Protein AF-A0AAD8IC90-F1 (afdb_monomer)

Radius of gyration: 27.72 Å; Cα contacts (8 Å, |Δi|>4): 124; chains: 1; bounding box: 46×57×103 Å

Solvent-accessible surface area (backbone atoms only — not comparable to full-atom values): 11495 Å² total; per-residue (Å²): 133,84,81,76,75,79,81,77,70,51,74,57,58,54,49,44,54,51,47,54,52,48,45,40,44,54,74,73,62,46,67,73,63,75,73,69,81,85,68,75,100,68,94,72,94,69,84,82,66,56,62,56,55,52,50,53,48,53,52,53,49,52,52,53,50,52,52,50,34,54,51,48,32,66,56,78,87,56,95,88,58,58,68,67,58,54,48,51,35,20,51,54,26,42,47,42,41,44,29,76,74,73,66,49,50,67,72,48,75,46,77,41,75,87,34,77,52,68,30,70,36,56,63,51,43,51,52,50,52,50,48,41,64,74,45,43,94,48,30,62,60,45,56,65,71,36,63,72,54,18,64,76,66,76,45,79,52,61,78,72,95,72,91,81,68,88,79,71,88,75,93,75,89,78,81,91,76,79,88,83,85,88,131

Foldseek 3Di:
DDDPPPPPPDPLNVVLVVLLVVQVCVQVVPLLVVLPPDDDPDDDDDDPPPVVVSVVVSVVVLVVVLVVLVCLLPPDDDVPDDPVSSPVRNVSSVQSNCCSPPVFHDWDWDDAQNDIQIDRGSVLVVVLVVLCVVCPPCSSVCCQVPVVNCVVRVHHHDDPPPPPDPPDDDDDDDDPDDDDDDD

Mean predicted aligned error: 14.17 Å

Sequence (183 aa):
MQNYAKFNKDDRSIRIAAGEGLALIFEIGNLVKFSVSATGPSDSSNPDGKNSREFTHVQGLRAKILNQVRSLSVEAGGKGSAKKDLNSQRNTFRDVLEFLEDGFSPETSMKIGGESLSTTSWSELIQLNFLKHFLGGGFVKQMQDKEVLHDIFGFTPKRNLLSGTQKLSGTEKIVYDCDMGSS

Structure (mmCIF, N/CA/C/O backbone):
data_AF-A0AAD8IC90-F1
#
_entry.id   AF-A0AAD8IC90-F1
#
loop_
_atom_site.group_PDB
_atom_site.id
_atom_site.type_symbol
_atom_site.label_atom_id
_atom_site.label_alt_id
_atom_site.label_comp_id
_atom_site.label_asym_id
_atom_site.label_entity_id
_atom_site.label_seq_id
_atom_site.pdbx_PDB_ins_code
_atom_site.Cartn_x
_atom_site.Cartn_y
_atom_site.Cartn_z
_atom_site.occupancy
_atom_site.B_iso_or_equiv
_atom_site.auth_seq_id
_atom_site.auth_comp_id
_atom_site.auth_asym_id
_atom_site.auth_atom_id
_atom_site.pdbx_PDB_model_num
ATOM 1 N N . MET A 1 1 ? -30.800 16.102 -10.200 1.00 38.59 1 MET A N 1
ATOM 2 C CA . MET A 1 1 ? -29.593 15.978 -11.045 1.00 38.59 1 MET A CA 1
ATOM 3 C C . MET A 1 1 ? -28.434 15.626 -10.130 1.00 38.59 1 MET A C 1
ATOM 5 O O . MET A 1 1 ? -28.155 16.388 -9.214 1.00 38.59 1 MET A O 1
ATOM 9 N N . GLN A 1 2 ? -27.871 14.424 -10.274 1.00 39.16 2 GLN A N 1
ATOM 10 C CA . GLN A 1 2 ? -26.767 13.949 -9.438 1.00 39.16 2 GLN A CA 1
ATOM 11 C C . GLN A 1 2 ? -25.508 14.772 -9.729 1.00 39.16 2 GLN A C 1
ATOM 13 O O . GLN A 1 2 ? -25.073 14.868 -10.875 1.00 39.16 2 GLN A O 1
ATOM 18 N N . ASN A 1 3 ? -24.929 15.353 -8.677 1.00 40.88 3 ASN A N 1
ATOM 19 C CA . ASN A 1 3 ? -23.559 15.844 -8.689 1.00 40.88 3 ASN A CA 1
ATOM 20 C C . ASN A 1 3 ? -22.640 14.631 -8.860 1.00 40.88 3 ASN A C 1
ATOM 22 O O . ASN A 1 3 ? -22.335 13.938 -7.890 1.00 40.88 3 ASN A O 1
ATOM 26 N N . TYR A 1 4 ? -22.217 14.354 -10.091 1.00 42.62 4 TYR A N 1
ATOM 27 C CA . TYR A 1 4 ? -21.087 13.468 -10.325 1.00 42.62 4 TYR A CA 1
ATOM 28 C C . TYR A 1 4 ? -19.858 14.157 -9.738 1.00 42.62 4 TYR A C 1
ATOM 30 O O . TYR A 1 4 ? -19.331 15.116 -10.302 1.00 42.62 4 TYR A O 1
ATOM 38 N N . ALA A 1 5 ? -19.457 13.704 -8.550 1.00 45.97 5 ALA A N 1
ATOM 39 C CA . ALA A 1 5 ? -18.216 14.098 -7.917 1.00 45.97 5 ALA A CA 1
ATOM 40 C C . ALA A 1 5 ? -17.090 13.898 -8.934 1.00 45.97 5 ALA A C 1
ATOM 42 O O . ALA A 1 5 ? -16.801 12.779 -9.356 1.00 45.97 5 ALA A O 1
ATOM 43 N N . LYS A 1 6 ? -16.499 15.011 -9.367 1.00 44.50 6 LYS A N 1
ATOM 44 C CA . LYS A 1 6 ? -15.320 15.052 -10.222 1.00 44.50 6 LYS A CA 1
ATOM 45 C C . LYS A 1 6 ? -14.239 14.204 -9.553 1.00 44.50 6 LYS A C 1
ATOM 47 O O . LYS A 1 6 ? -13.610 14.648 -8.596 1.00 44.50 6 LYS A O 1
ATOM 52 N N . PHE A 1 7 ? -14.048 12.980 -10.035 1.00 47.09 7 PHE A N 1
ATOM 53 C CA . PHE A 1 7 ? -12.958 12.099 -9.635 1.00 47.09 7 PHE A CA 1
ATOM 54 C C . PHE A 1 7 ? -11.667 12.653 -10.235 1.00 47.09 7 PHE A C 1
ATOM 56 O O . PHE A 1 7 ? -11.121 12.133 -11.199 1.00 47.09 7 PHE A O 1
ATOM 63 N N . ASN A 1 8 ? -11.209 13.784 -9.706 1.00 50.22 8 ASN A N 1
ATOM 64 C CA . ASN A 1 8 ? -9.895 14.318 -10.011 1.00 50.22 8 ASN A CA 1
ATOM 65 C C . ASN A 1 8 ? -8.889 13.559 -9.140 1.00 50.22 8 ASN A C 1
ATOM 67 O O . ASN A 1 8 ? -8.360 14.113 -8.178 1.00 50.22 8 ASN A O 1
ATOM 71 N N . LYS A 1 9 ? -8.721 12.252 -9.385 1.00 56.50 9 LYS A N 1
ATOM 72 C CA . LYS A 1 9 ? -7.616 11.518 -8.770 1.00 56.50 9 LYS A CA 1
ATOM 73 C C . LYS A 1 9 ? -6.346 11.993 -9.458 1.00 56.50 9 LYS A C 1
ATOM 75 O O . LYS A 1 9 ? -6.167 11.750 -10.644 1.00 56.50 9 LYS A O 1
ATOM 80 N N . ASP A 1 10 ? -5.515 12.691 -8.695 1.00 69.50 10 ASP A N 1
ATOM 81 C CA . ASP A 1 10 ? -4.160 13.059 -9.087 1.00 69.50 10 ASP A CA 1
ATOM 82 C C . ASP A 1 10 ? -3.407 11.831 -9.630 1.00 69.50 10 ASP A C 1
ATOM 84 O O . ASP A 1 10 ? -3.580 10.718 -9.111 1.00 69.50 10 ASP A O 1
ATOM 88 N N . ASP A 1 11 ? -2.561 12.025 -10.647 1.00 81.19 11 ASP A N 1
ATOM 89 C CA . ASP A 1 11 ? -1.787 10.950 -11.284 1.00 81.19 11 ASP A CA 1
ATOM 90 C C . ASP A 1 11 ? -1.023 10.108 -10.249 1.00 81.19 11 ASP A C 1
ATOM 92 O O . ASP A 1 11 ? -0.849 8.899 -10.426 1.00 81.19 11 ASP A O 1
ATOM 96 N N . ARG A 1 12 ? -0.603 10.707 -9.126 1.00 87.94 12 ARG A N 1
ATOM 97 C CA . ARG A 1 12 ? 0.119 10.000 -8.062 1.00 87.94 12 ARG A CA 1
ATOM 98 C C . ARG A 1 12 ? -0.772 9.064 -7.265 1.00 87.94 12 ARG A C 1
ATOM 100 O O . ARG A 1 12 ? -0.325 7.981 -6.910 1.00 87.94 12 ARG A O 1
ATOM 107 N N . SER A 1 13 ? -2.034 9.422 -7.029 1.00 88.88 13 SER A N 1
ATOM 108 C CA . SER A 1 13 ? -2.986 8.535 -6.343 1.00 88.88 13 SER A CA 1
ATOM 109 C C . SER A 1 13 ? -3.243 7.263 -7.151 1.00 88.88 13 SER A C 1
ATOM 111 O O . SER A 1 13 ? -3.359 6.178 -6.585 1.00 88.88 13 SER A O 1
ATOM 113 N N . ILE A 1 14 ? -3.301 7.386 -8.482 1.00 90.94 14 ILE A N 1
ATOM 114 C CA . ILE A 1 14 ? -3.431 6.237 -9.387 1.00 90.94 14 ILE A CA 1
ATOM 115 C C . ILE A 1 14 ? -2.166 5.375 -9.325 1.00 90.94 14 ILE A C 1
ATOM 117 O O . ILE A 1 14 ? -2.267 4.155 -9.215 1.00 90.94 14 ILE A O 1
ATOM 121 N N . ARG A 1 15 ? -0.978 5.996 -9.332 1.00 93.00 15 ARG A N 1
ATOM 122 C CA . ARG A 1 15 ? 0.301 5.277 -9.200 1.00 93.00 15 ARG A CA 1
ATOM 123 C C . ARG A 1 15 ? 0.425 4.545 -7.866 1.00 93.00 15 ARG A C 1
ATOM 125 O O . ARG A 1 15 ? 0.844 3.396 -7.867 1.00 93.00 15 ARG A O 1
ATOM 132 N N . ILE A 1 16 ? 0.046 5.177 -6.756 1.00 94.31 16 ILE A N 1
ATOM 133 C CA . ILE A 1 16 ? 0.046 4.562 -5.418 1.00 94.31 16 ILE A CA 1
ATOM 134 C C . ILE A 1 16 ? -0.850 3.324 -5.414 1.00 94.31 16 ILE A C 1
ATOM 136 O O . ILE A 1 16 ? -0.377 2.241 -5.086 1.00 94.31 16 ILE A O 1
ATOM 140 N N . ALA A 1 17 ? -2.097 3.454 -5.878 1.00 94.44 17 ALA A N 1
ATOM 141 C CA . ALA A 1 17 ? -3.022 2.325 -5.952 1.00 94.44 17 ALA A CA 1
ATOM 142 C C . ALA A 1 17 ? -2.500 1.198 -6.866 1.00 94.44 17 ALA A C 1
ATOM 144 O O . ALA A 1 17 ? -2.675 0.020 -6.566 1.00 94.44 17 ALA A O 1
ATOM 145 N N . ALA A 1 18 ? -1.830 1.544 -7.971 1.00 95.12 18 ALA A N 1
ATOM 146 C CA . ALA A 1 18 ? -1.187 0.562 -8.841 1.00 95.12 18 ALA A CA 1
ATOM 147 C C . ALA A 1 18 ? -0.012 -0.153 -8.147 1.00 95.12 18 ALA A C 1
ATOM 149 O O . ALA A 1 18 ? 0.147 -1.359 -8.320 1.00 95.12 18 ALA A O 1
ATOM 150 N N . GLY A 1 19 ? 0.784 0.564 -7.347 1.00 95.50 19 GLY A N 1
ATOM 151 C CA . GLY A 1 19 ? 1.866 -0.006 -6.542 1.00 95.50 19 GLY A CA 1
ATOM 152 C C . GLY A 1 19 ? 1.358 -0.962 -5.460 1.00 95.50 19 GLY A C 1
ATOM 153 O O . GLY A 1 19 ? 1.868 -2.071 -5.341 1.00 95.50 19 GLY A O 1
ATOM 154 N N . GLU A 1 20 ? 0.303 -0.582 -4.736 1.00 95.50 20 GLU A N 1
ATOM 155 C CA . GLU A 1 20 ? -0.363 -1.449 -3.752 1.00 95.50 20 GLU A CA 1
ATOM 156 C C . GLU A 1 20 ? -0.944 -2.709 -4.413 1.00 95.50 20 GLU A C 1
ATOM 158 O O . GLU A 1 20 ? -0.752 -3.823 -3.927 1.00 95.50 20 GLU A O 1
ATOM 163 N N . GLY A 1 21 ? -1.602 -2.557 -5.568 1.00 94.69 21 GLY A N 1
ATOM 164 C CA . GLY A 1 21 ? -2.120 -3.688 -6.339 1.00 94.69 21 GLY A CA 1
ATOM 165 C C . GLY A 1 21 ? -1.016 -4.632 -6.821 1.00 94.69 21 GLY A C 1
ATOM 166 O O . GLY A 1 21 ? -1.185 -5.851 -6.782 1.00 94.69 21 GLY A O 1
ATOM 167 N N . LEU A 1 22 ? 0.132 -4.085 -7.231 1.00 92.94 22 LEU A N 1
ATOM 168 C CA . LEU A 1 22 ? 1.306 -4.871 -7.595 1.00 92.94 22 LEU A CA 1
ATOM 169 C C . LEU A 1 22 ? 1.823 -5.676 -6.399 1.00 92.94 22 LEU A C 1
ATOM 171 O O . LEU A 1 22 ? 2.038 -6.878 -6.532 1.00 92.94 22 LEU A O 1
ATOM 175 N N . ALA A 1 23 ? 1.982 -5.044 -5.236 1.00 93.69 23 ALA A N 1
ATOM 176 C CA . ALA A 1 23 ? 2.433 -5.728 -4.032 1.00 93.69 23 ALA A CA 1
ATOM 177 C C . ALA A 1 23 ? 1.481 -6.865 -3.631 1.00 93.69 23 ALA A C 1
ATOM 179 O O . ALA A 1 23 ? 1.931 -7.983 -3.397 1.00 93.69 23 ALA A O 1
ATOM 180 N N . LEU A 1 24 ? 0.165 -6.637 -3.686 1.00 93.19 24 LEU A N 1
ATOM 181 C CA . LEU A 1 24 ? -0.834 -7.673 -3.414 1.00 93.19 24 LEU A CA 1
ATOM 182 C C . LEU A 1 24 ? -0.734 -8.860 -4.389 1.00 93.19 24 LEU A C 1
ATOM 184 O O . LEU A 1 24 ? -0.814 -10.018 -3.987 1.00 93.19 24 LEU A O 1
ATOM 188 N N . ILE A 1 25 ? -0.531 -8.587 -5.680 1.00 89.50 25 ILE A N 1
ATOM 189 C CA . ILE A 1 25 ? -0.332 -9.626 -6.700 1.00 89.50 25 ILE A CA 1
ATOM 190 C C . ILE A 1 25 ? 0.903 -10.487 -6.395 1.00 89.50 25 ILE A C 1
ATOM 192 O O . ILE A 1 25 ? 0.853 -11.713 -6.553 1.00 89.50 25 ILE A O 1
ATOM 196 N N . PHE A 1 26 ? 2.003 -9.851 -5.986 1.00 86.88 26 PHE A N 1
ATOM 197 C CA . PHE A 1 26 ? 3.235 -10.538 -5.603 1.00 86.88 26 PHE A CA 1
ATOM 198 C C . PHE A 1 26 ? 3.053 -11.348 -4.316 1.00 86.88 26 PHE A C 1
ATOM 200 O O . PHE A 1 26 ? 3.470 -12.503 -4.280 1.00 86.88 26 PHE A O 1
ATOM 207 N N . GLU A 1 27 ? 2.376 -10.791 -3.312 1.00 89.62 27 GLU A N 1
ATOM 208 C CA . GLU A 1 27 ? 2.088 -11.457 -2.037 1.00 89.62 27 GLU A CA 1
ATOM 209 C C . GLU A 1 27 ? 1.256 -12.732 -2.219 1.00 89.62 27 GLU A C 1
ATOM 211 O O . GLU A 1 27 ? 1.561 -13.764 -1.630 1.00 89.62 27 GLU A O 1
ATOM 216 N N . ILE A 1 28 ? 0.266 -12.716 -3.118 1.00 85.56 28 ILE A N 1
ATOM 217 C CA . ILE A 1 28 ? -0.559 -13.895 -3.443 1.00 85.56 28 ILE A CA 1
ATOM 218 C C . ILE A 1 28 ? 0.247 -14.964 -4.227 1.00 85.56 28 ILE A C 1
ATOM 220 O O . ILE A 1 28 ? -0.256 -16.046 -4.532 1.00 85.56 28 ILE A O 1
ATOM 224 N N . GLY A 1 29 ? 1.509 -14.692 -4.581 1.00 73.25 29 GLY A N 1
ATOM 225 C CA . GLY A 1 29 ? 2.362 -15.608 -5.345 1.00 73.25 29 GLY A CA 1
ATOM 226 C C . GLY A 1 29 ? 1.935 -15.743 -6.809 1.00 73.25 29 GLY A C 1
ATOM 227 O O . GLY A 1 29 ? 2.287 -16.706 -7.493 1.00 73.25 29 GLY A O 1
ATOM 228 N N . ASN A 1 30 ? 1.157 -14.786 -7.322 1.00 61.03 30 ASN A N 1
ATOM 229 C CA . ASN A 1 30 ? 0.463 -14.923 -8.600 1.00 61.03 30 ASN A CA 1
ATOM 230 C C . ASN A 1 30 ? 1.343 -14.583 -9.818 1.00 61.03 30 ASN A C 1
ATOM 232 O O . ASN A 1 30 ? 0.871 -14.647 -10.951 1.00 61.03 30 ASN A O 1
ATOM 236 N N . LEU A 1 31 ? 2.624 -14.246 -9.627 1.00 56.31 31 LEU A N 1
ATOM 237 C CA . LEU A 1 31 ? 3.491 -13.773 -10.713 1.00 56.31 31 LEU A CA 1
ATOM 238 C C . LEU A 1 31 ? 3.680 -14.799 -11.841 1.00 56.31 31 LEU A C 1
ATOM 240 O O . LEU A 1 31 ? 3.739 -14.432 -13.011 1.00 56.31 31 LEU A O 1
ATOM 244 N N . VAL A 1 32 ? 3.718 -16.090 -11.497 1.00 48.62 32 VAL A N 1
ATOM 245 C CA . VAL A 1 32 ? 3.871 -17.192 -12.462 1.00 48.62 32 VAL A CA 1
ATOM 246 C C . VAL A 1 32 ? 2.640 -17.312 -13.376 1.00 48.62 32 VAL A C 1
ATOM 248 O O . VAL A 1 32 ? 2.776 -17.595 -14.565 1.00 48.62 32 VAL A O 1
ATOM 251 N N . LYS A 1 33 ? 1.436 -17.011 -12.870 1.00 53.81 33 LYS A N 1
ATOM 252 C CA . LYS A 1 33 ? 0.170 -17.086 -13.625 1.00 53.81 33 LYS A CA 1
ATOM 253 C C . LYS A 1 33 ? -0.010 -15.960 -14.650 1.00 53.81 33 LYS A C 1
ATOM 255 O O . LYS A 1 33 ? -0.747 -16.161 -15.611 1.00 53.81 33 LYS A O 1
ATOM 260 N N . PHE A 1 34 ? 0.693 -14.829 -14.524 1.00 51.88 34 PHE A N 1
ATOM 261 C CA . PHE A 1 34 ? 0.676 -13.766 -15.547 1.00 51.88 34 PHE A CA 1
ATOM 262 C C . PHE A 1 34 ? 1.355 -14.174 -16.865 1.00 51.88 34 PHE A C 1
ATOM 264 O O . PHE A 1 34 ? 1.200 -13.482 -17.867 1.00 51.88 34 PHE A O 1
ATOM 271 N N . SER A 1 35 ? 2.078 -15.299 -16.894 1.00 51.09 35 SER A N 1
ATOM 272 C CA . SER A 1 35 ? 2.706 -15.821 -18.115 1.00 51.09 35 SER A CA 1
ATOM 273 C C . SER A 1 35 ? 1.789 -16.704 -18.975 1.00 51.09 35 SER A C 1
ATOM 275 O O . SER A 1 35 ? 2.088 -16.924 -20.145 1.00 51.09 35 SER A O 1
ATOM 277 N N . VAL A 1 36 ? 0.656 -17.182 -18.439 1.00 46.91 36 VAL A N 1
ATOM 278 C CA . VAL A 1 36 ? -0.131 -18.270 -19.060 1.00 46.91 36 VAL A CA 1
ATOM 279 C C . VAL A 1 36 ? -1.297 -17.790 -19.941 1.00 46.91 36 VAL A C 1
ATOM 281 O O . VAL A 1 36 ? -1.979 -18.601 -20.557 1.00 46.91 36 VAL A O 1
ATOM 284 N N . SER A 1 37 ? -1.525 -16.487 -20.114 1.00 47.56 37 SER A N 1
ATOM 285 C CA . SER A 1 37 ? -2.650 -16.004 -20.935 1.00 47.56 37 SER A CA 1
ATOM 286 C C . SER A 1 37 ? -2.217 -15.218 -22.174 1.00 47.56 37 SER A C 1
ATOM 288 O O . SER A 1 37 ? -2.471 -14.021 -22.277 1.00 47.56 37 SER A O 1
ATOM 290 N N . ALA A 1 38 ? -1.592 -15.899 -23.138 1.00 51.00 38 ALA A N 1
ATOM 291 C CA . ALA A 1 38 ? -1.565 -15.462 -24.541 1.00 51.00 38 ALA A CA 1
ATOM 292 C C . ALA A 1 38 ? -1.351 -16.630 -25.521 1.00 51.00 38 ALA A C 1
ATOM 294 O O . ALA A 1 38 ? -0.715 -16.475 -26.562 1.00 51.00 38 ALA A O 1
ATOM 295 N N . THR A 1 39 ? -1.856 -17.825 -25.217 1.00 47.50 39 THR A N 1
ATOM 296 C CA . THR A 1 39 ? -1.954 -18.874 -26.235 1.00 47.50 39 THR A CA 1
ATOM 297 C C . THR A 1 39 ? -3.371 -19.407 -26.213 1.00 47.50 39 THR A C 1
ATOM 299 O O . THR A 1 39 ? -3.798 -20.015 -25.235 1.00 47.50 39 THR A O 1
ATOM 302 N N . GLY A 1 40 ? -4.119 -19.125 -27.283 1.00 53.09 40 GLY A N 1
ATOM 303 C CA . GLY A 1 40 ? -5.348 -19.853 -27.574 1.00 53.09 40 GLY A CA 1
ATOM 304 C C . GLY A 1 40 ? -5.071 -21.360 -27.675 1.00 53.09 40 GLY A C 1
ATOM 305 O O . GLY A 1 40 ? -3.909 -21.778 -27.638 1.00 53.09 40 GLY A O 1
ATOM 306 N N . PRO A 1 41 ? -6.116 -22.191 -27.799 1.00 48.59 41 PRO A N 1
ATOM 307 C CA . PRO A 1 41 ? -5.955 -23.631 -27.905 1.00 48.59 41 PRO A CA 1
ATOM 308 C C . PRO A 1 41 ? -5.321 -23.952 -29.262 1.00 48.59 41 PRO A C 1
ATOM 310 O O . PRO A 1 41 ? -6.008 -24.132 -30.261 1.00 48.59 41 PRO A O 1
ATOM 313 N N . SER A 1 42 ? -3.993 -23.954 -29.317 1.00 50.66 42 SER A N 1
ATOM 314 C CA . SER A 1 42 ? -3.235 -24.466 -30.448 1.00 50.66 42 SER A CA 1
ATOM 315 C C . SER A 1 42 ? -2.557 -25.755 -30.013 1.00 50.66 42 SER A C 1
ATOM 317 O O . SER A 1 42 ? -1.554 -25.730 -29.292 1.00 50.66 42 SER A O 1
ATOM 319 N N . ASP A 1 43 ? -3.138 -26.863 -30.464 1.00 55.66 43 ASP A N 1
ATOM 320 C CA . ASP A 1 43 ? -2.484 -28.157 -30.587 1.00 55.66 43 ASP A CA 1
ATOM 321 C C . ASP A 1 43 ? -1.147 -27.986 -31.314 1.00 55.66 43 ASP A C 1
ATOM 323 O O . ASP A 1 43 ? -1.113 -27.722 -32.512 1.00 55.66 43 ASP A O 1
ATOM 327 N N . SER A 1 44 ? -0.037 -28.139 -30.596 1.00 52.00 44 SER A N 1
ATOM 328 C CA . SER A 1 44 ? 1.198 -28.677 -31.169 1.00 52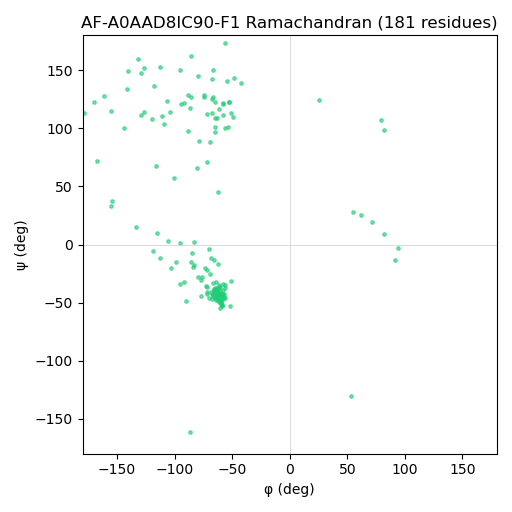.00 44 SER A CA 1
ATOM 329 C C . SER A 1 44 ? 2.210 -28.969 -30.065 1.00 52.00 44 SER A C 1
ATOM 331 O O . SER A 1 44 ? 2.599 -28.098 -29.287 1.00 52.00 44 SER A O 1
ATOM 333 N N . SER A 1 45 ? 2.620 -30.229 -30.042 1.00 60.09 45 SER A N 1
ATOM 334 C CA . SER A 1 45 ? 3.668 -30.869 -29.257 1.00 60.09 45 SER A CA 1
ATOM 335 C C . SER A 1 45 ? 5.035 -30.176 -29.348 1.00 60.09 45 SER A C 1
ATOM 337 O O . SER A 1 45 ? 5.583 -30.075 -30.444 1.00 60.09 45 SER A O 1
ATOM 339 N N . ASN A 1 46 ? 5.595 -29.763 -28.200 1.00 53.31 46 ASN A N 1
ATOM 340 C CA . ASN A 1 46 ? 7.036 -29.778 -27.865 1.00 53.31 46 ASN A CA 1
ATOM 341 C C . ASN A 1 46 ? 7.254 -29.246 -26.423 1.00 53.31 46 ASN A C 1
ATOM 343 O O . ASN A 1 46 ? 7.017 -28.058 -26.191 1.00 53.31 46 ASN A O 1
ATOM 347 N N . PRO A 1 47 ? 7.700 -30.068 -25.448 1.00 52.28 47 PRO A N 1
ATOM 348 C CA . PRO A 1 47 ? 7.734 -29.667 -24.035 1.00 52.28 47 PRO A CA 1
ATOM 349 C C . PRO A 1 47 ? 8.986 -28.872 -23.606 1.00 52.28 47 PRO A C 1
ATOM 351 O O . PRO A 1 47 ? 8.917 -28.141 -22.620 1.00 52.28 47 PRO A O 1
ATOM 354 N N . ASP A 1 48 ? 10.099 -28.923 -24.349 1.00 52.47 48 ASP A N 1
ATOM 355 C CA . ASP A 1 48 ? 11.401 -28.488 -23.797 1.00 52.47 48 ASP A CA 1
ATOM 356 C C . ASP A 1 48 ? 11.846 -27.059 -24.172 1.00 52.47 48 ASP A C 1
ATOM 358 O O . ASP A 1 48 ? 12.720 -26.483 -23.527 1.00 52.47 48 ASP A O 1
ATOM 362 N N . GLY A 1 49 ? 11.232 -26.429 -25.182 1.00 54.56 49 GLY A N 1
ATOM 363 C CA . GLY A 1 49 ? 11.620 -25.085 -25.655 1.00 54.56 49 GLY A CA 1
ATOM 364 C C . GLY A 1 49 ? 10.707 -23.934 -25.212 1.00 54.56 49 GLY A C 1
ATOM 365 O O . GLY A 1 49 ? 11.115 -22.769 -25.239 1.00 54.56 49 GLY A O 1
ATOM 366 N N . LYS A 1 50 ? 9.465 -24.240 -24.816 1.00 55.25 50 LYS A N 1
ATOM 367 C CA . LYS A 1 50 ? 8.428 -23.242 -24.503 1.00 55.25 50 LYS A CA 1
ATOM 368 C C . LYS A 1 50 ? 8.655 -22.595 -23.129 1.00 55.25 50 LYS A C 1
ATOM 370 O O . LYS A 1 50 ? 8.693 -21.370 -23.026 1.00 55.25 50 LYS A O 1
ATOM 375 N N . ASN A 1 51 ? 8.986 -23.413 -22.129 1.00 58.72 51 ASN A N 1
ATOM 376 C CA . ASN A 1 51 ? 9.214 -22.985 -20.743 1.00 58.72 51 ASN A CA 1
ATOM 377 C C . ASN A 1 51 ? 10.418 -22.030 -20.591 1.00 58.72 51 ASN A C 1
ATOM 379 O O . ASN A 1 51 ? 10.400 -21.126 -19.759 1.00 58.72 51 ASN A O 1
ATOM 383 N N . SER A 1 52 ? 11.464 -22.182 -21.416 1.00 65.06 52 SER A N 1
ATOM 384 C CA . SER A 1 52 ? 12.675 -21.341 -21.361 1.00 65.06 52 SER A CA 1
ATOM 385 C C . SER A 1 52 ? 12.428 -19.909 -21.863 1.00 65.06 52 SER A C 1
ATOM 387 O O . SER A 1 52 ? 12.861 -18.929 -21.241 1.00 65.06 52 SER A O 1
ATOM 389 N N . ARG A 1 53 ? 11.684 -19.768 -22.970 1.00 69.81 53 ARG A N 1
ATOM 390 C CA . ARG A 1 53 ? 11.311 -18.454 -23.522 1.00 69.81 53 ARG A CA 1
ATOM 391 C C . ARG A 1 53 ? 10.329 -17.726 -22.611 1.00 69.81 53 ARG A C 1
ATOM 393 O O . ARG A 1 53 ? 10.493 -16.528 -22.390 1.00 69.81 53 ARG A O 1
ATOM 400 N N . GLU A 1 54 ? 9.360 -18.448 -22.054 1.00 68.12 54 GLU A N 1
ATOM 401 C CA . GLU A 1 54 ? 8.403 -17.910 -21.082 1.00 68.12 54 GLU A CA 1
ATOM 402 C C . GLU A 1 54 ? 9.108 -17.430 -19.809 1.00 68.12 54 GLU A C 1
ATOM 404 O O . GLU A 1 54 ? 8.892 -16.298 -19.378 1.00 68.12 54 GLU A O 1
ATOM 409 N N . PHE A 1 55 ? 10.042 -18.217 -19.270 1.00 70.94 55 PHE A N 1
ATOM 410 C CA . PHE A 1 55 ? 10.850 -17.813 -18.120 1.00 70.94 55 PHE A CA 1
ATOM 411 C C . PHE A 1 55 ? 11.662 -16.539 -18.400 1.00 70.94 55 PHE A C 1
ATOM 413 O O . PHE A 1 55 ? 11.649 -15.605 -17.600 1.00 70.94 55 PHE A O 1
ATOM 420 N N . THR A 1 56 ? 12.312 -16.446 -19.563 1.00 77.69 56 THR A N 1
ATOM 421 C CA . THR A 1 56 ? 13.100 -15.256 -19.939 1.00 77.69 56 THR A CA 1
ATOM 422 C C . THR A 1 56 ? 12.210 -14.021 -20.094 1.00 77.69 56 THR A C 1
ATOM 424 O O . THR A 1 56 ? 12.582 -12.921 -19.681 1.00 77.69 56 THR A O 1
ATOM 427 N N . HIS A 1 57 ? 11.004 -14.198 -20.639 1.00 82.12 57 HIS A N 1
ATOM 428 C CA . HIS A 1 57 ? 10.022 -13.128 -20.759 1.00 82.12 57 HIS A CA 1
ATOM 429 C C . HIS A 1 57 ? 9.565 -12.609 -19.388 1.00 82.12 57 HIS A C 1
ATOM 431 O O . HIS A 1 57 ? 9.592 -11.400 -19.152 1.00 82.12 57 HIS A O 1
ATOM 437 N N . VAL A 1 58 ? 9.217 -13.508 -18.462 1.00 78.44 58 VAL A N 1
ATOM 438 C CA . VAL A 1 58 ? 8.796 -13.155 -17.096 1.00 78.44 58 VAL A CA 1
ATOM 439 C C . VAL A 1 58 ? 9.908 -12.428 -16.341 1.00 78.44 58 VAL A C 1
ATOM 441 O O . VAL A 1 58 ? 9.646 -11.410 -15.702 1.00 78.44 5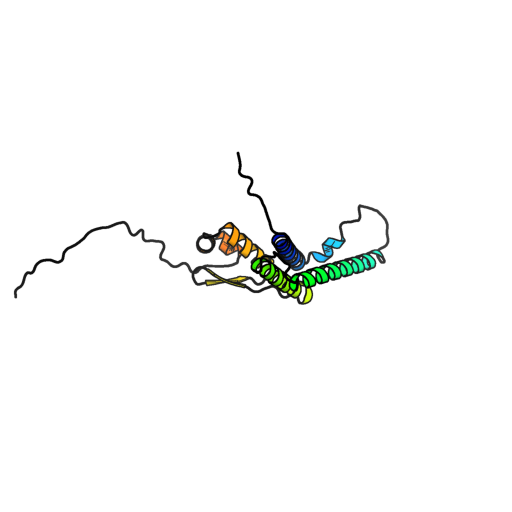8 VAL A O 1
ATOM 444 N N . GLN A 1 59 ? 11.158 -12.881 -16.461 1.00 81.69 59 GLN A N 1
ATOM 445 C CA . GLN A 1 59 ? 12.291 -12.192 -15.838 1.00 81.69 59 GLN A CA 1
ATOM 446 C C . GLN A 1 59 ? 12.515 -10.796 -16.434 1.00 81.69 59 GLN A C 1
ATOM 448 O O . GLN A 1 59 ? 12.753 -9.834 -15.702 1.00 81.69 59 GLN A O 1
ATOM 453 N N . GLY A 1 60 ? 12.359 -10.649 -17.754 1.00 86.12 60 GLY A N 1
ATOM 454 C CA . GLY A 1 60 ? 12.412 -9.349 -18.423 1.00 86.12 60 GLY A CA 1
ATOM 455 C C . GLY A 1 60 ? 11.307 -8.393 -17.960 1.00 86.12 60 GLY A C 1
ATOM 456 O O . GLY A 1 60 ? 11.565 -7.206 -17.747 1.00 86.12 60 GLY A O 1
ATOM 457 N N . LEU A 1 61 ? 10.084 -8.894 -17.761 1.00 86.44 61 LEU A N 1
ATOM 458 C CA . LEU A 1 61 ? 8.977 -8.116 -17.196 1.00 86.44 61 LEU A CA 1
ATOM 459 C C . LEU A 1 61 ? 9.253 -7.713 -15.745 1.00 86.44 61 LEU A C 1
ATOM 461 O O . LEU A 1 61 ? 9.097 -6.539 -15.408 1.00 86.44 61 LEU A O 1
ATOM 465 N N . ARG A 1 62 ? 9.728 -8.644 -14.908 1.00 85.19 62 ARG A N 1
ATOM 466 C CA . ARG A 1 62 ? 10.094 -8.365 -13.512 1.00 85.19 62 ARG A CA 1
ATOM 467 C C . ARG A 1 62 ? 11.139 -7.253 -13.422 1.00 85.19 62 ARG A C 1
ATOM 469 O O . ARG A 1 62 ? 10.962 -6.317 -12.647 1.00 85.19 62 ARG A O 1
ATOM 476 N N . ALA A 1 63 ? 12.178 -7.300 -14.255 1.00 88.56 63 ALA A N 1
ATOM 477 C CA . ALA A 1 63 ? 13.210 -6.264 -14.293 1.00 88.56 63 ALA A CA 1
ATOM 478 C C . ALA A 1 63 ? 12.645 -4.883 -14.674 1.00 88.56 63 ALA A C 1
ATOM 480 O O . ALA A 1 63 ? 13.000 -3.872 -14.067 1.00 88.56 63 ALA A O 1
ATOM 481 N N . LYS A 1 64 ? 11.729 -4.824 -15.653 1.00 91.25 64 LYS A N 1
ATOM 482 C CA . LYS A 1 64 ? 11.058 -3.570 -16.039 1.00 91.25 64 LYS A CA 1
ATOM 483 C C . LYS A 1 64 ? 10.221 -2.998 -14.897 1.00 91.25 64 LYS A C 1
ATOM 485 O O . LYS A 1 64 ? 10.312 -1.801 -14.635 1.00 91.25 64 LYS A O 1
ATOM 490 N N . ILE A 1 65 ? 9.454 -3.846 -14.214 1.00 91.69 65 ILE A N 1
ATOM 491 C CA . ILE A 1 65 ? 8.634 -3.458 -13.062 1.00 91.69 65 ILE A CA 1
ATOM 492 C C . ILE A 1 65 ? 9.517 -2.889 -11.946 1.00 91.69 65 ILE A C 1
ATOM 494 O O . ILE A 1 65 ? 9.271 -1.774 -11.492 1.00 91.69 65 ILE A O 1
ATOM 498 N N . LEU A 1 66 ? 10.584 -3.596 -11.562 1.00 92.56 66 LEU A N 1
ATOM 499 C CA . LEU A 1 66 ? 11.516 -3.139 -10.525 1.00 92.56 66 LEU A CA 1
ATOM 500 C C . LEU A 1 66 ? 12.141 -1.783 -10.867 1.00 92.56 66 LEU A C 1
ATOM 502 O O . LEU A 1 66 ? 12.206 -0.896 -10.019 1.00 92.56 66 LEU A O 1
ATOM 506 N N . ASN A 1 67 ? 12.544 -1.579 -12.122 1.00 94.38 67 ASN A N 1
ATOM 507 C CA . ASN A 1 67 ? 13.093 -0.297 -12.559 1.00 94.38 67 ASN A CA 1
ATOM 508 C C . ASN A 1 67 ? 12.069 0.845 -12.457 1.00 94.38 67 ASN A C 1
ATOM 510 O O . ASN A 1 67 ? 12.429 1.951 -12.052 1.00 94.38 67 ASN A O 1
ATOM 514 N N . GLN A 1 68 ? 10.798 0.591 -12.788 1.00 95.25 68 GLN A N 1
ATOM 515 C CA . GLN A 1 68 ? 9.736 1.589 -12.632 1.00 95.25 68 GLN A CA 1
ATOM 516 C C . GLN A 1 68 ? 9.459 1.907 -11.161 1.00 95.25 68 GLN A C 1
ATOM 518 O O . GLN A 1 68 ? 9.413 3.081 -10.796 1.00 95.25 68 GLN A O 1
ATOM 523 N N . VAL A 1 69 ? 9.331 0.883 -10.313 1.00 95.94 69 VAL A N 1
ATOM 524 C CA . VAL A 1 69 ? 9.128 1.040 -8.865 1.00 95.94 69 VAL A CA 1
ATOM 525 C C . VAL A 1 69 ? 10.276 1.850 -8.253 1.00 95.94 69 VAL A C 1
ATOM 527 O O . VAL A 1 69 ? 10.031 2.844 -7.568 1.00 95.94 69 VAL A O 1
ATOM 530 N N . ARG A 1 70 ? 11.527 1.514 -8.592 1.00 96.75 70 ARG A N 1
ATOM 531 C CA . ARG A 1 70 ? 12.719 2.247 -8.143 1.00 96.75 70 ARG A CA 1
ATOM 532 C C . ARG A 1 70 ? 12.733 3.696 -8.622 1.00 96.75 70 ARG A C 1
ATOM 534 O O . ARG A 1 70 ? 13.053 4.591 -7.853 1.00 96.75 70 ARG A O 1
ATOM 541 N N . SER A 1 71 ? 12.360 3.958 -9.874 1.00 95.88 71 SER A N 1
ATOM 542 C CA . SER A 1 71 ? 12.267 5.332 -10.380 1.00 95.88 71 SER A CA 1
ATOM 543 C C . SER A 1 71 ? 11.231 6.164 -9.616 1.00 95.88 71 SER A C 1
ATOM 545 O O . SER A 1 71 ? 11.440 7.360 -9.419 1.00 95.88 71 SER A O 1
ATOM 547 N N . LEU A 1 72 ? 10.113 5.558 -9.206 1.00 95.25 72 LEU A N 1
ATOM 548 C CA . LEU A 1 72 ? 9.022 6.243 -8.508 1.00 95.25 72 LEU A CA 1
ATOM 549 C C . LEU A 1 72 ? 9.311 6.462 -7.017 1.00 95.25 72 LEU A C 1
ATOM 551 O O . LEU A 1 72 ? 8.828 7.451 -6.459 1.00 95.25 72 LEU A O 1
ATOM 555 N N . SER A 1 73 ? 10.125 5.605 -6.391 1.00 96.00 73 SER A N 1
ATOM 556 C CA . SER A 1 73 ? 10.543 5.757 -4.988 1.00 96.00 73 SER A CA 1
ATOM 557 C C . SER A 1 73 ? 11.489 6.945 -4.771 1.00 96.00 73 SER A C 1
ATOM 559 O O . SER A 1 73 ? 11.502 7.537 -3.692 1.00 96.00 73 SER A O 1
ATOM 561 N N . VAL A 1 74 ? 12.223 7.362 -5.811 1.00 95.31 74 VAL A N 1
ATOM 562 C CA . VAL A 1 74 ? 13.160 8.504 -5.769 1.00 95.31 74 VAL A CA 1
ATOM 563 C C . VAL A 1 74 ? 12.759 9.677 -6.675 1.00 95.31 74 VAL A C 1
ATOM 565 O O . VAL A 1 74 ? 13.536 10.617 -6.840 1.00 95.31 74 VAL A O 1
ATOM 568 N N . GLU A 1 75 ? 11.550 9.662 -7.251 1.00 92.06 75 GLU A N 1
ATOM 569 C CA . GLU A 1 75 ? 11.092 10.653 -8.241 1.00 92.06 75 GLU A CA 1
ATOM 570 C C . GLU A 1 75 ? 11.267 12.088 -7.728 1.00 92.06 75 GLU A C 1
ATOM 572 O O . GLU A 1 75 ? 10.729 12.432 -6.678 1.00 92.06 75 GLU A O 1
ATOM 577 N N . ALA A 1 76 ? 11.998 12.949 -8.442 1.00 88.12 76 ALA A N 1
ATOM 578 C CA . ALA A 1 76 ? 12.200 14.349 -8.060 1.00 88.12 76 ALA A CA 1
ATOM 579 C C . ALA A 1 76 ? 10.896 15.173 -8.123 1.00 88.12 76 ALA A C 1
ATOM 581 O O . ALA A 1 76 ? 10.009 14.912 -8.931 1.00 88.12 76 ALA A O 1
ATOM 582 N N . GLY A 1 77 ? 10.779 16.202 -7.278 1.00 82.25 77 GLY A N 1
ATOM 583 C CA . GLY A 1 77 ? 9.621 17.096 -7.311 1.00 82.25 77 GLY A CA 1
ATOM 584 C C . GLY A 1 77 ? 9.674 18.057 -8.498 1.00 82.25 77 GLY A C 1
ATOM 585 O O . GLY A 1 77 ? 10.658 18.771 -8.666 1.00 82.25 77 GLY A O 1
ATOM 586 N N . GLY A 1 78 ? 8.607 18.096 -9.301 1.00 76.50 78 GLY A N 1
ATOM 587 C CA . GLY A 1 78 ? 8.424 19.085 -10.367 1.00 76.50 78 GLY A CA 1
ATOM 588 C C . GLY A 1 78 ? 7.780 20.388 -9.875 1.00 76.50 78 GLY A C 1
ATOM 589 O O . GLY A 1 78 ? 7.139 20.424 -8.819 1.00 76.50 78 GLY A O 1
ATOM 590 N N . LYS A 1 79 ? 7.900 21.466 -10.665 1.00 58.78 79 LYS A N 1
ATOM 591 C CA . LYS A 1 79 ? 7.146 22.713 -10.438 1.00 58.78 79 LYS A CA 1
ATOM 592 C C . LYS A 1 79 ? 5.643 22.405 -10.450 1.00 58.78 79 LYS A C 1
ATOM 594 O O . LYS A 1 79 ? 5.132 21.911 -11.447 1.00 58.78 79 LYS A O 1
ATOM 599 N N . GLY A 1 80 ? 4.954 22.702 -9.348 1.00 64.75 80 GLY A N 1
ATOM 600 C CA . GLY A 1 80 ? 3.509 22.481 -9.201 1.00 64.75 80 GLY A CA 1
ATOM 601 C C . GLY A 1 80 ? 3.104 21.156 -8.544 1.00 64.75 80 GLY A C 1
ATOM 602 O O . GLY A 1 80 ? 1.920 20.959 -8.299 1.00 64.75 80 GLY A O 1
ATOM 603 N N . SER A 1 81 ? 4.045 20.268 -8.198 1.00 62.75 81 SER A N 1
ATOM 604 C CA . SER A 1 81 ? 3.709 19.048 -7.449 1.00 62.75 81 SER A CA 1
ATOM 605 C C . SER A 1 81 ? 3.419 19.380 -5.985 1.00 62.75 81 SER A C 1
ATOM 607 O O . SER A 1 81 ? 4.254 19.980 -5.302 1.00 62.75 81 SER A O 1
ATOM 609 N N . ALA A 1 82 ? 2.282 18.920 -5.463 1.00 76.75 82 ALA A N 1
ATOM 610 C CA . ALA A 1 82 ? 2.020 18.966 -4.031 1.00 76.75 82 ALA A CA 1
ATOM 611 C C . ALA A 1 82 ? 3.077 18.122 -3.297 1.00 76.75 82 ALA A C 1
ATOM 613 O O . ALA A 1 82 ? 3.193 16.911 -3.495 1.00 76.75 82 ALA A O 1
ATOM 614 N N . LYS A 1 83 ? 3.893 18.774 -2.459 1.00 80.38 83 LYS A N 1
ATOM 615 C CA . LYS A 1 83 ? 5.027 18.145 -1.754 1.00 80.38 83 LYS A CA 1
ATOM 616 C C . LYS A 1 83 ? 4.596 16.936 -0.914 1.00 80.38 83 LYS A C 1
ATOM 618 O O . LYS A 1 83 ? 5.340 15.964 -0.815 1.00 80.38 83 LYS A O 1
ATOM 623 N N . LYS A 1 84 ? 3.394 16.999 -0.332 1.00 83.69 84 LYS A N 1
ATOM 624 C CA . LYS A 1 84 ? 2.800 15.922 0.470 1.00 83.69 84 LYS A CA 1
ATOM 625 C C . LYS A 1 84 ? 2.521 14.674 -0.372 1.00 83.69 84 LYS A C 1
ATOM 627 O O . LYS A 1 84 ? 2.893 13.579 0.040 1.00 83.69 84 LYS A O 1
ATOM 632 N N . ASP A 1 85 ? 1.944 14.850 -1.554 1.00 84.88 85 ASP A N 1
ATOM 633 C CA . ASP A 1 85 ? 1.523 13.743 -2.418 1.00 84.88 85 ASP A CA 1
ATOM 634 C C . ASP A 1 85 ? 2.736 13.035 -3.028 1.00 84.88 85 ASP A C 1
ATOM 636 O O . ASP A 1 85 ? 2.789 11.808 -3.081 1.00 84.88 85 ASP A O 1
ATOM 640 N N . LEU A 1 86 ? 3.778 13.801 -3.373 1.00 89.62 86 LEU A N 1
ATOM 641 C CA . LEU A 1 86 ? 5.066 13.240 -3.778 1.00 89.62 86 LEU A CA 1
ATOM 642 C C . LEU A 1 86 ? 5.707 12.412 -2.656 1.00 89.62 86 LEU A C 1
ATOM 644 O O . LEU A 1 86 ? 6.234 11.334 -2.912 1.00 89.62 86 LEU A O 1
ATOM 648 N N . ASN A 1 87 ? 5.668 12.902 -1.415 1.00 92.00 87 ASN A N 1
ATOM 649 C CA . ASN A 1 87 ? 6.226 12.170 -0.282 1.00 92.00 87 ASN A CA 1
ATOM 650 C C . ASN A 1 87 ? 5.458 10.870 -0.012 1.00 92.00 87 ASN A C 1
ATOM 652 O O . ASN A 1 87 ? 6.078 9.842 0.238 1.00 92.00 87 ASN A O 1
ATOM 656 N N . SER A 1 88 ? 4.125 10.906 -0.109 1.00 92.12 88 SER A N 1
ATOM 657 C CA . SER A 1 88 ? 3.291 9.706 0.012 1.00 92.12 88 SER A CA 1
ATOM 658 C C . SER A 1 88 ? 3.650 8.677 -1.053 1.00 92.12 88 SER A C 1
ATOM 660 O O . SER A 1 88 ? 3.869 7.520 -0.721 1.00 92.12 88 SER A O 1
ATOM 662 N N . GLN A 1 89 ? 3.781 9.106 -2.313 1.00 93.88 89 GLN A N 1
ATOM 663 C CA . GLN A 1 89 ? 4.188 8.221 -3.399 1.00 93.88 89 GLN A CA 1
ATOM 664 C C . GLN A 1 89 ? 5.554 7.591 -3.116 1.00 93.88 89 GLN A C 1
ATOM 666 O O . GLN A 1 89 ? 5.681 6.374 -3.162 1.00 93.88 89 GLN A O 1
ATOM 671 N N . ARG A 1 90 ? 6.575 8.401 -2.815 1.00 95.56 90 ARG A N 1
ATOM 672 C CA . ARG A 1 90 ? 7.933 7.897 -2.567 1.00 95.56 90 ARG A CA 1
ATOM 673 C C . ARG A 1 90 ? 7.973 6.878 -1.431 1.00 95.56 90 ARG A C 1
ATOM 675 O O . ARG A 1 90 ? 8.634 5.858 -1.579 1.00 95.56 90 ARG A O 1
ATOM 682 N N . ASN A 1 91 ? 7.248 7.141 -0.341 1.00 95.31 91 ASN A N 1
ATOM 683 C CA . ASN A 1 91 ? 7.138 6.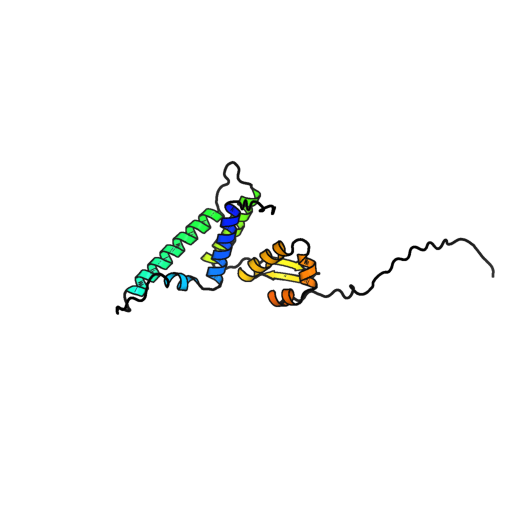213 0.781 1.00 95.31 91 ASN A CA 1
ATOM 684 C C . ASN A 1 91 ? 6.519 4.887 0.331 1.00 95.31 91 ASN A C 1
ATOM 686 O O . ASN A 1 91 ? 7.175 3.861 0.456 1.00 95.31 91 ASN A O 1
ATOM 690 N N . THR A 1 92 ? 5.337 4.917 -0.295 1.00 95.81 92 THR A N 1
ATOM 691 C CA . THR A 1 92 ? 4.690 3.695 -0.795 1.00 95.81 92 THR A CA 1
ATOM 692 C C . THR A 1 92 ? 5.599 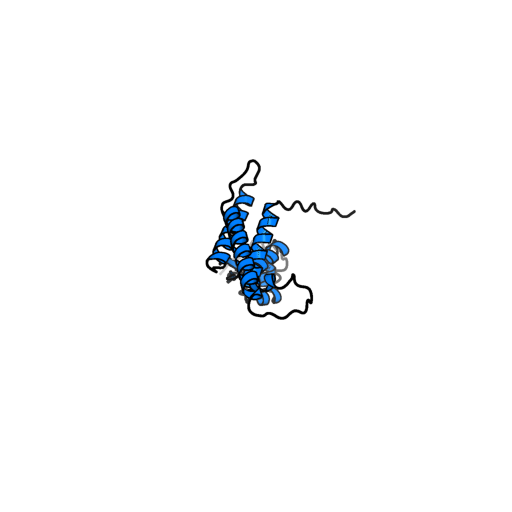2.927 -1.752 1.00 95.81 92 THR A C 1
ATOM 694 O O . THR A 1 92 ? 5.748 1.721 -1.621 1.00 95.81 92 THR A O 1
ATOM 697 N N . PHE A 1 93 ? 6.242 3.601 -2.708 1.00 97.44 93 PHE A N 1
ATOM 698 C CA . PHE A 1 93 ? 7.101 2.925 -3.682 1.00 97.44 93 PHE A CA 1
ATOM 699 C C . PHE A 1 93 ? 8.420 2.421 -3.091 1.00 97.44 93 PHE A C 1
ATOM 701 O O . PHE A 1 93 ? 9.002 1.504 -3.662 1.00 97.44 93 PHE A O 1
ATOM 708 N N . ARG A 1 94 ? 8.895 2.974 -1.971 1.00 97.25 94 ARG A N 1
ATOM 709 C CA . ARG A 1 94 ? 10.014 2.396 -1.219 1.00 97.25 94 ARG A CA 1
ATOM 710 C C . ARG A 1 94 ? 9.589 1.101 -0.534 1.00 97.25 94 ARG A C 1
ATOM 712 O O . ARG A 1 94 ? 10.295 0.114 -0.682 1.00 97.25 94 ARG A O 1
ATOM 719 N N . ASP A 1 95 ? 8.429 1.100 0.116 1.00 96.25 95 ASP A N 1
ATOM 720 C CA . ASP A 1 95 ? 7.902 -0.088 0.795 1.00 96.25 95 ASP A CA 1
ATOM 721 C C . ASP A 1 95 ? 7.600 -1.203 -0.229 1.00 96.25 95 ASP A C 1
ATOM 723 O O . ASP A 1 95 ? 7.921 -2.369 -0.017 1.00 96.25 95 ASP A O 1
ATOM 727 N N . VAL A 1 96 ? 7.047 -0.848 -1.399 1.00 96.25 96 VAL A N 1
ATOM 728 C CA . VAL A 1 96 ? 6.857 -1.797 -2.511 1.00 96.25 96 VAL A CA 1
ATOM 729 C C . VAL A 1 96 ? 8.203 -2.305 -3.028 1.00 96.25 96 VAL A C 1
ATOM 731 O O . VAL A 1 96 ? 8.330 -3.493 -3.296 1.00 96.25 96 VAL A O 1
ATOM 734 N N . LEU A 1 97 ? 9.210 -1.441 -3.192 1.00 95.12 97 LEU A N 1
ATOM 735 C CA . LEU A 1 97 ? 10.525 -1.863 -3.683 1.00 95.12 97 LEU A CA 1
ATOM 736 C C . LEU A 1 97 ? 11.168 -2.898 -2.755 1.00 95.12 97 LEU A C 1
ATOM 738 O O . LEU A 1 97 ? 11.566 -3.957 -3.230 1.00 95.12 97 LEU A O 1
ATOM 742 N N . GLU A 1 98 ? 11.203 -2.605 -1.456 1.00 94.00 98 GLU A N 1
ATOM 743 C CA . GLU A 1 98 ? 11.737 -3.492 -0.417 1.00 94.00 98 GLU A CA 1
ATOM 744 C C . GLU A 1 98 ? 10.996 -4.836 -0.403 1.00 94.00 98 GLU A C 1
ATOM 746 O O . GLU A 1 98 ? 11.616 -5.898 -0.400 1.00 94.00 98 GLU A O 1
ATOM 751 N N . PHE A 1 99 ? 9.668 -4.821 -0.538 1.00 93.31 99 PHE A N 1
ATOM 752 C CA . PHE A 1 99 ? 8.895 -6.055 -0.648 1.00 93.31 99 PHE A CA 1
ATOM 753 C C . PHE A 1 99 ? 9.241 -6.880 -1.901 1.00 93.31 99 PHE A C 1
ATOM 755 O O . PHE A 1 99 ? 9.345 -8.103 -1.836 1.00 93.31 99 PHE A O 1
ATOM 762 N N . LEU A 1 100 ? 9.429 -6.240 -3.059 1.00 90.31 100 LEU A N 1
ATOM 763 C CA . LEU A 1 100 ? 9.705 -6.943 -4.320 1.00 90.31 100 LEU A CA 1
ATOM 764 C C . LEU A 1 100 ? 11.147 -7.469 -4.442 1.00 90.31 100 LEU A C 1
ATOM 766 O O . LEU A 1 100 ? 11.385 -8.428 -5.195 1.00 90.31 100 LEU A O 1
ATOM 770 N N . GLU A 1 101 ? 12.100 -6.813 -3.776 1.00 89.44 101 GLU A N 1
ATOM 771 C CA . GLU A 1 101 ? 13.522 -7.176 -3.769 1.00 89.44 101 GLU A CA 1
ATOM 772 C C . GLU A 1 101 ? 13.848 -8.152 -2.635 1.00 89.44 101 GLU A C 1
ATOM 774 O O . GLU A 1 101 ? 14.426 -9.208 -2.900 1.00 89.44 101 GLU A O 1
ATOM 779 N N . ASP A 1 102 ? 13.405 -7.841 -1.417 1.00 87.81 102 ASP A N 1
ATOM 780 C CA . ASP A 1 102 ? 13.836 -8.510 -0.188 1.00 87.81 102 ASP A CA 1
ATOM 781 C C . ASP A 1 102 ? 12.720 -9.329 0.485 1.00 87.81 102 ASP A C 1
ATOM 783 O O . ASP A 1 102 ? 12.989 -10.148 1.363 1.00 87.81 102 ASP A O 1
ATOM 787 N N . GLY A 1 103 ? 11.465 -9.160 0.055 1.00 86.81 103 GLY A N 1
ATOM 788 C CA . GLY A 1 103 ? 10.318 -9.909 0.578 1.00 86.81 103 GLY A CA 1
ATOM 789 C C . GLY A 1 103 ? 9.749 -9.367 1.890 1.00 86.81 103 GLY A C 1
ATOM 790 O O . GLY A 1 103 ? 8.891 -10.018 2.485 1.00 86.81 103 GLY A O 1
ATOM 791 N N . PHE A 1 104 ? 10.195 -8.195 2.350 1.00 87.62 104 PHE A N 1
ATOM 792 C CA . PHE A 1 104 ? 9.704 -7.593 3.589 1.00 87.62 104 PHE A CA 1
ATOM 793 C C . PHE A 1 104 ? 8.453 -6.748 3.343 1.00 87.62 104 PHE A C 1
ATOM 795 O O . PHE A 1 104 ? 8.481 -5.759 2.613 1.00 87.62 104 PHE A O 1
ATOM 802 N N . SER A 1 105 ? 7.338 -7.153 3.952 1.00 89.38 105 SER A N 1
ATOM 803 C CA . SER A 1 105 ? 6.106 -6.363 3.968 1.00 89.38 105 SER A CA 1
ATOM 804 C C . SER A 1 105 ? 6.190 -5.262 5.030 1.00 89.38 105 SER A C 1
ATOM 806 O O . SER A 1 105 ? 6.768 -5.484 6.097 1.00 89.38 105 SER A O 1
ATOM 808 N N . PRO A 1 106 ? 5.596 -4.082 4.785 1.00 89.62 106 PRO A N 1
ATOM 809 C CA . PRO A 1 106 ? 5.588 -3.002 5.762 1.00 89.62 106 PRO A CA 1
ATOM 810 C C . PRO A 1 106 ? 4.790 -3.390 7.013 1.00 89.62 106 PRO A C 1
ATOM 812 O O . PRO A 1 106 ? 3.593 -3.681 6.939 1.00 89.62 106 PRO A O 1
ATOM 815 N N . GLU A 1 107 ? 5.439 -3.332 8.178 1.00 90.19 107 GLU A N 1
ATOM 816 C CA . GLU A 1 107 ? 4.767 -3.512 9.462 1.00 90.19 107 GLU A CA 1
ATOM 817 C C . GLU A 1 107 ? 4.190 -2.179 9.950 1.00 90.19 107 GLU A C 1
ATOM 819 O O . GLU A 1 107 ? 4.889 -1.165 10.049 1.00 90.19 107 GLU A O 1
ATOM 824 N N . THR A 1 108 ? 2.897 -2.164 10.273 1.00 88.75 108 THR A N 1
ATOM 825 C CA . THR A 1 108 ? 2.249 -0.986 10.862 1.00 88.75 108 THR A CA 1
ATOM 826 C C . THR A 1 108 ? 1.541 -1.361 12.147 1.00 88.75 108 THR A C 1
ATOM 828 O O . THR A 1 108 ? 1.132 -2.502 12.324 1.00 88.75 108 THR A O 1
ATOM 831 N N . SER A 1 109 ? 1.406 -0.404 13.065 1.00 90.25 109 SER A N 1
ATOM 832 C CA . SER A 1 109 ? 0.717 -0.610 14.336 1.00 90.25 109 SER A CA 1
ATOM 833 C C . SER A 1 109 ? -0.099 0.622 14.701 1.00 90.25 109 SER A C 1
ATOM 835 O O . SER A 1 109 ? 0.378 1.757 14.604 1.00 90.25 109 SER A O 1
ATOM 837 N N . MET A 1 110 ? -1.345 0.413 15.120 1.00 89.50 110 MET A N 1
ATOM 838 C CA . MET A 1 110 ? -2.219 1.474 15.605 1.00 89.50 110 MET A CA 1
ATOM 839 C C . MET A 1 110 ? -3.054 1.023 16.798 1.00 89.50 110 MET A C 1
ATOM 841 O O . MET A 1 110 ? -3.446 -0.134 16.903 1.00 89.50 110 MET A O 1
ATOM 845 N N . LYS A 1 111 ? -3.376 1.959 17.693 1.00 88.94 111 LYS A N 1
ATOM 846 C CA . LYS A 1 111 ? -4.191 1.662 18.873 1.00 88.94 111 LYS A CA 1
ATOM 847 C C . LYS A 1 111 ? -5.680 1.817 18.577 1.00 88.94 111 LYS A C 1
ATOM 849 O O . LYS A 1 111 ? -6.114 2.876 18.127 1.00 88.94 111 LYS A O 1
ATOM 854 N N . ILE A 1 112 ? -6.459 0.792 18.908 1.00 85.75 112 ILE A N 1
ATOM 855 C CA . ILE A 1 112 ? -7.921 0.771 18.850 1.00 85.75 112 ILE A CA 1
ATOM 856 C C . ILE A 1 112 ? -8.417 0.334 20.226 1.00 85.75 112 ILE A C 1
ATOM 858 O O . ILE A 1 112 ? -8.156 -0.776 20.676 1.00 85.75 112 ILE A O 1
ATOM 862 N N . GLY A 1 113 ? -9.105 1.226 20.940 1.00 78.56 113 GLY A N 1
ATOM 863 C CA . GLY A 1 113 ? -9.674 0.881 22.246 1.00 78.56 113 GLY A CA 1
ATOM 864 C C . GLY A 1 113 ? -8.667 0.472 23.322 1.00 78.56 113 GLY A C 1
ATOM 865 O O . GLY A 1 113 ? -9.029 -0.261 24.233 1.00 78.56 113 GLY A O 1
ATOM 866 N N . GLY A 1 114 ? -7.415 0.925 23.217 1.00 81.44 114 GLY A N 1
ATOM 867 C CA . GLY A 1 114 ? -6.334 0.561 24.140 1.00 81.44 114 GLY A CA 1
ATOM 868 C C . GLY A 1 114 ? -5.513 -0.658 23.709 1.00 81.44 114 GLY A C 1
ATOM 869 O O . GLY A 1 114 ? -4.407 -0.819 24.217 1.00 81.44 114 GLY A O 1
ATOM 870 N N . GLU A 1 115 ? -5.989 -1.436 22.734 1.00 85.62 115 GLU A N 1
ATOM 871 C CA . GLU A 1 115 ? -5.258 -2.559 22.137 1.00 85.62 115 GLU A CA 1
ATOM 872 C C . GLU A 1 115 ? -4.533 -2.142 20.860 1.00 85.62 115 GLU A C 1
ATOM 874 O O . GLU A 1 115 ? -4.974 -1.229 20.160 1.00 85.62 115 GLU A O 1
ATOM 879 N N . SER A 1 116 ? -3.414 -2.801 20.558 1.00 88.69 116 SER A N 1
ATOM 880 C CA . SER A 1 116 ? -2.662 -2.562 19.325 1.00 88.69 116 SER A CA 1
ATOM 881 C C . SER A 1 116 ? -3.142 -3.511 18.236 1.00 88.69 116 SER A C 1
ATOM 883 O O . SER A 1 116 ? -3.066 -4.723 18.401 1.00 88.69 116 SER A O 1
ATOM 885 N N . LEU A 1 117 ? -3.608 -2.952 17.126 1.00 90.44 117 LEU A N 1
ATOM 886 C CA . LEU A 1 117 ? -3.790 -3.668 15.873 1.00 90.44 117 LEU A CA 1
ATOM 887 C C . LEU A 1 117 ? -2.531 -3.463 15.033 1.00 90.44 117 LEU A C 1
ATOM 889 O O . LEU A 1 117 ? -2.190 -2.314 14.735 1.00 90.44 117 LEU A O 1
ATOM 893 N N . SER A 1 118 ? -1.858 -4.550 14.665 1.00 91.56 118 SER A N 1
ATOM 894 C CA . SER A 1 118 ? -0.731 -4.525 13.735 1.00 91.56 118 SER A CA 1
ATOM 895 C C . SER A 1 118 ? -1.065 -5.220 12.420 1.00 91.56 118 SER A C 1
ATOM 897 O O . SER A 1 118 ? -1.923 -6.096 12.370 1.00 91.56 118 SER A O 1
ATOM 899 N N . THR A 1 119 ? -0.392 -4.803 11.352 1.00 92.12 119 THR A N 1
ATOM 900 C CA . THR A 1 119 ? -0.441 -5.455 10.039 1.00 92.12 119 THR A CA 1
ATOM 901 C C . THR A 1 119 ? 0.950 -5.942 9.691 1.00 92.12 119 THR A C 1
ATOM 903 O O . THR A 1 119 ? 1.909 -5.191 9.859 1.00 92.12 119 THR A O 1
ATOM 906 N N . THR A 1 120 ? 1.053 -7.161 9.177 1.00 90.88 120 THR A N 1
ATOM 907 C CA . THR A 1 120 ? 2.321 -7.807 8.798 1.00 90.88 120 THR A CA 1
ATOM 908 C C . THR A 1 120 ? 2.390 -8.145 7.308 1.00 90.88 120 THR A C 1
ATOM 910 O O . THR A 1 120 ? 3.434 -8.563 6.815 1.00 90.88 120 THR A O 1
ATOM 913 N N . SER A 1 121 ? 1.292 -7.938 6.578 1.00 92.12 121 SER A N 1
ATOM 914 C CA . SER A 1 121 ? 1.159 -8.216 5.146 1.00 92.12 121 SER A CA 1
ATOM 915 C C . SER A 1 121 ? 0.551 -7.035 4.381 1.00 92.12 121 SER A C 1
ATOM 917 O O . SER A 1 121 ? -0.120 -6.167 4.952 1.00 92.12 121 SER A O 1
ATOM 919 N N . TRP A 1 122 ? 0.757 -7.005 3.064 1.00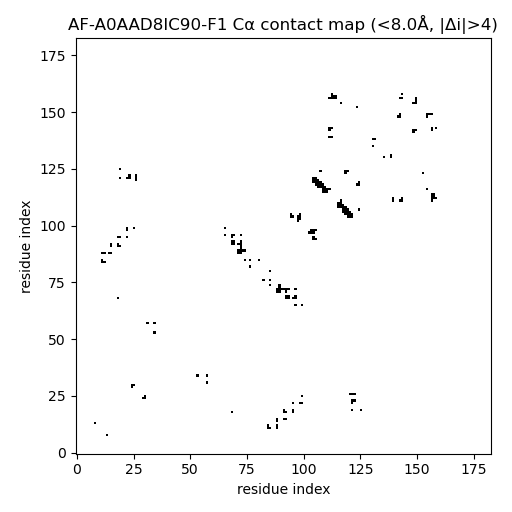 94.19 122 TRP A N 1
ATOM 920 C CA . TRP A 1 122 ? 0.148 -6.029 2.162 1.00 94.19 122 TRP A CA 1
ATOM 921 C C . TRP A 1 122 ? -1.368 -6.165 2.115 1.00 94.19 122 TRP A C 1
ATOM 923 O O . TRP A 1 122 ? -2.071 -5.157 2.104 1.00 94.19 122 TRP A O 1
ATOM 933 N N . SER A 1 123 ? -1.889 -7.390 2.110 1.00 93.19 123 SER A N 1
ATOM 934 C CA . SER A 1 123 ? -3.328 -7.645 2.150 1.00 93.19 123 SER A CA 1
ATOM 935 C C . SER A 1 123 ? -3.980 -7.059 3.405 1.00 93.19 123 SER A C 1
ATOM 937 O O . SER A 1 123 ? -4.965 -6.329 3.273 1.00 93.19 123 SER A O 1
ATOM 939 N N . GLU A 1 124 ? -3.416 -7.287 4.595 1.00 93.00 124 GLU A N 1
ATOM 940 C CA . GLU A 1 124 ? -3.891 -6.678 5.847 1.00 93.00 124 GLU A CA 1
ATOM 941 C C . GLU A 1 124 ? -3.791 -5.149 5.812 1.00 93.00 124 GLU A C 1
ATOM 943 O O . GLU A 1 124 ? -4.753 -4.459 6.156 1.00 93.00 124 GLU A O 1
ATOM 948 N N . LEU A 1 125 ? -2.657 -4.603 5.356 1.00 93.75 125 LEU A N 1
ATOM 949 C CA . LEU A 1 125 ? -2.434 -3.159 5.283 1.00 93.75 125 LEU A CA 1
ATOM 950 C C . LEU A 1 125 ? -3.429 -2.467 4.341 1.00 93.75 125 LEU A C 1
ATOM 952 O O . LEU A 1 125 ? -4.023 -1.446 4.697 1.00 93.75 125 LEU A O 1
ATOM 956 N N . ILE A 1 126 ? -3.638 -3.021 3.146 1.00 94.06 126 ILE A N 1
ATOM 957 C CA . ILE A 1 126 ? -4.568 -2.478 2.150 1.00 94.06 126 ILE A CA 1
ATOM 958 C C . ILE A 1 126 ? -6.006 -2.559 2.672 1.00 94.06 126 ILE A C 1
ATOM 960 O O . ILE A 1 126 ? -6.749 -1.581 2.559 1.00 94.06 126 ILE A O 1
ATOM 964 N N . GLN A 1 127 ? -6.403 -3.678 3.288 1.00 93.50 127 GLN A N 1
ATOM 965 C CA . GLN A 1 127 ? -7.729 -3.824 3.901 1.00 93.50 127 GLN A CA 1
ATOM 966 C C . GLN A 1 127 ? -7.947 -2.810 5.029 1.00 93.50 127 GLN A C 1
ATOM 968 O O . GLN A 1 127 ? -8.980 -2.134 5.063 1.00 93.50 127 GLN A O 1
ATOM 973 N N . LEU A 1 128 ? -6.959 -2.654 5.916 1.00 93.12 128 LEU A N 1
ATOM 974 C CA . LEU A 1 128 ? -6.990 -1.685 7.007 1.00 93.12 128 LEU A CA 1
ATOM 975 C C . LEU A 1 128 ? -7.136 -0.260 6.475 1.00 93.12 128 LEU A C 1
ATOM 977 O O . LEU A 1 128 ? -8.018 0.484 6.913 1.00 93.12 128 LEU A O 1
ATOM 981 N N . ASN A 1 129 ? -6.312 0.117 5.497 1.00 92.81 129 ASN A N 1
ATOM 982 C CA . ASN A 1 129 ? -6.374 1.432 4.875 1.00 92.81 129 ASN A CA 1
ATOM 983 C C . ASN A 1 129 ? -7.724 1.661 4.193 1.00 92.81 129 ASN A C 1
ATOM 985 O O . ASN A 1 129 ? -8.320 2.723 4.387 1.00 92.81 129 ASN A O 1
ATOM 989 N N . PHE A 1 130 ? -8.246 0.685 3.448 1.00 93.19 130 PHE A N 1
ATOM 990 C CA . PHE A 1 130 ? -9.557 0.790 2.813 1.00 93.19 130 PHE A CA 1
ATOM 991 C C . PHE A 1 130 ? -10.663 1.031 3.845 1.00 93.19 130 PHE A C 1
ATOM 993 O O . PHE A 1 130 ? -11.408 2.003 3.726 1.00 93.19 130 PHE A O 1
ATOM 1000 N N . LEU A 1 131 ? -10.739 0.204 4.891 1.00 92.25 131 LEU A N 1
ATOM 1001 C CA . LEU A 1 131 ? -11.767 0.317 5.927 1.00 92.25 131 LEU A CA 1
ATOM 1002 C C . LEU A 1 131 ? -11.651 1.622 6.715 1.00 92.25 131 LEU A C 1
ATOM 1004 O O . LEU A 1 131 ? -12.664 2.260 6.999 1.00 92.25 131 LEU A O 1
ATOM 1008 N N . LYS A 1 132 ? -10.429 2.068 7.013 1.00 92.00 132 LYS A N 1
ATOM 1009 C CA . LYS A 1 132 ? -10.177 3.353 7.671 1.00 92.00 132 LYS A CA 1
ATOM 1010 C C . LYS A 1 132 ? -10.696 4.531 6.850 1.00 92.00 132 LYS A C 1
ATOM 1012 O O . LYS A 1 132 ? -11.334 5.423 7.405 1.00 92.00 132 LYS A O 1
ATOM 1017 N N . HIS A 1 133 ? -10.464 4.532 5.538 1.00 91.31 133 HIS A N 1
ATOM 1018 C CA . HIS A 1 133 ? -10.980 5.581 4.656 1.00 91.31 133 HIS A CA 1
ATOM 1019 C C . HIS A 1 133 ? -12.494 5.469 4.450 1.00 91.31 133 HIS A C 1
ATOM 1021 O O . HIS A 1 133 ? -13.184 6.485 4.469 1.00 91.31 133 HIS A O 1
ATOM 1027 N N . PHE A 1 134 ? -13.016 4.252 4.290 1.00 92.00 134 PHE A N 1
ATOM 1028 C CA . PHE A 1 134 ? -14.435 3.995 4.048 1.00 92.00 134 PHE A CA 1
ATOM 1029 C C . PHE A 1 134 ? -15.314 4.357 5.252 1.00 92.00 134 PHE A C 1
ATOM 1031 O O . PHE A 1 134 ? -16.350 5.000 5.095 1.00 92.00 134 PHE A O 1
ATOM 1038 N N . LEU A 1 135 ? -14.893 3.983 6.464 1.00 90.94 135 LEU A N 1
ATOM 1039 C CA . LEU A 1 135 ? -15.616 4.271 7.708 1.00 90.94 135 LEU A CA 1
ATOM 1040 C C . LEU A 1 135 ? -15.325 5.676 8.258 1.00 90.94 135 LEU A C 1
ATOM 1042 O O . LEU A 1 135 ? -16.071 6.178 9.106 1.00 90.94 135 LEU A O 1
ATOM 1046 N N . GLY A 1 136 ? -14.244 6.312 7.797 1.00 92.31 136 GLY A N 1
ATOM 1047 C CA . GLY A 1 136 ? -13.840 7.657 8.193 1.00 92.31 136 GLY A CA 1
ATOM 1048 C C . GLY A 1 136 ? -13.742 7.812 9.713 1.00 92.31 136 GLY A C 1
ATOM 1049 O O . GLY A 1 136 ? -13.156 6.984 10.410 1.00 92.31 136 GLY A O 1
ATOM 1050 N N . GLY A 1 137 ? -14.365 8.863 10.255 1.00 90.62 137 GLY A N 1
ATOM 1051 C CA . GLY A 1 137 ? -14.379 9.129 11.700 1.00 90.62 137 GLY A CA 1
ATOM 1052 C C . GLY A 1 137 ? -15.053 8.039 12.549 1.00 90.62 137 GLY A C 1
ATOM 1053 O O . GLY A 1 137 ? -14.825 7.981 13.753 1.00 90.62 137 GLY A O 1
ATOM 1054 N N . GLY A 1 138 ? -15.851 7.155 11.939 1.00 90.94 138 GLY A N 1
ATOM 1055 C CA . GLY A 1 138 ? -16.495 6.027 12.614 1.00 90.94 138 GLY A CA 1
ATOM 1056 C C . GLY A 1 138 ? -15.622 4.777 12.739 1.00 90.94 138 GLY A C 1
ATOM 1057 O O . GLY A 1 138 ? -16.037 3.837 13.415 1.00 90.94 138 GLY A O 1
ATOM 1058 N N . PHE A 1 139 ? -14.436 4.751 12.116 1.00 91.94 139 PHE A N 1
ATOM 1059 C CA . PHE A 1 139 ? -13.570 3.570 12.048 1.00 91.94 139 PHE A CA 1
ATOM 1060 C C . PHE A 1 139 ? -13.292 2.954 13.426 1.00 91.94 139 PHE A C 1
ATOM 1062 O O . PHE A 1 139 ? -13.574 1.779 13.636 1.00 91.94 139 PHE A O 1
ATOM 1069 N N . VAL A 1 140 ? -12.818 3.754 14.389 1.00 90.25 140 VAL A N 1
ATOM 1070 C CA . VAL A 1 140 ? -12.449 3.261 15.731 1.00 90.25 140 VAL A CA 1
ATOM 1071 C C . VAL A 1 140 ? -13.648 2.652 16.450 1.00 90.25 140 VAL A C 1
ATOM 1073 O O . VAL A 1 140 ? -13.544 1.550 16.973 1.00 90.25 140 VAL A O 1
ATOM 1076 N N . LYS A 1 141 ? -14.797 3.337 16.432 1.00 90.25 141 LYS A N 1
ATOM 1077 C CA . LYS A 1 141 ? -16.020 2.845 17.073 1.00 90.25 141 LYS A CA 1
ATOM 1078 C C . LYS A 1 141 ? -16.466 1.518 16.458 1.00 90.25 141 LYS A C 1
ATOM 1080 O O . LYS A 1 141 ? -16.747 0.567 17.174 1.00 90.25 141 LYS A O 1
ATOM 1085 N N . GLN A 1 142 ? -16.500 1.428 15.128 1.00 89.56 142 GLN A N 1
ATOM 1086 C CA . GLN A 1 142 ? -16.922 0.192 14.470 1.00 89.56 142 GLN A CA 1
ATOM 1087 C C . GLN A 1 142 ? -15.956 -0.966 14.726 1.00 89.56 142 GLN A C 1
ATOM 1089 O O . GLN A 1 142 ? -16.425 -2.073 14.961 1.00 89.56 142 GLN A O 1
ATOM 1094 N N . MET A 1 143 ? -14.646 -0.710 14.746 1.00 89.50 143 MET A N 1
ATOM 1095 C CA . MET A 1 143 ? -13.622 -1.698 15.111 1.00 89.50 143 MET A CA 1
ATOM 1096 C C . MET A 1 143 ? -13.685 -2.151 16.577 1.00 89.50 143 MET A C 1
ATOM 1098 O O . MET A 1 143 ? -12.994 -3.096 16.931 1.00 89.50 143 MET A O 1
ATOM 1102 N N . GLN A 1 144 ? -14.434 -1.457 17.440 1.00 87.88 144 GLN A N 1
ATOM 1103 C CA . GLN A 1 144 ? -14.693 -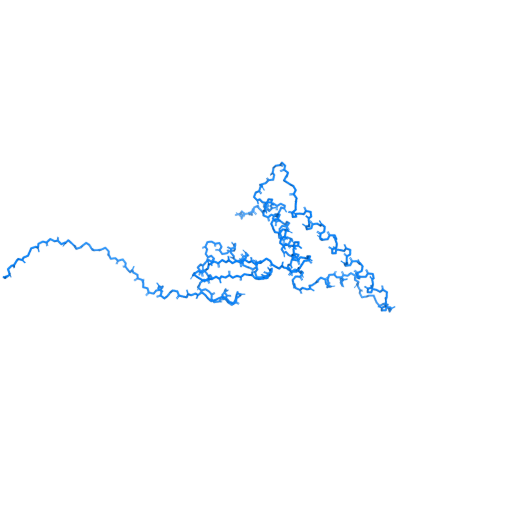1.887 18.818 1.00 87.88 144 GLN A CA 1
ATOM 1104 C C . GLN A 1 144 ? -16.016 -2.653 18.952 1.00 87.88 144 GLN A C 1
ATOM 1106 O O . GLN A 1 144 ? -16.130 -3.551 19.786 1.00 87.88 144 GLN A O 1
ATOM 1111 N N . ASP A 1 145 ? -17.014 -2.266 18.154 1.00 86.50 145 ASP A N 1
ATOM 1112 C CA . ASP A 1 145 ? -18.391 -2.742 18.285 1.00 86.50 145 ASP A CA 1
ATOM 1113 C C . ASP A 1 145 ? -18.683 -3.982 17.419 1.00 86.50 145 ASP A C 1
ATOM 1115 O O . ASP A 1 145 ? -19.533 -4.795 17.782 1.00 86.50 145 ASP A O 1
ATOM 1119 N N . LYS A 1 146 ? -18.047 -4.120 16.245 1.00 86.69 146 LYS A N 1
ATOM 1120 C CA . LYS A 1 146 ? -18.460 -5.082 15.210 1.00 86.69 146 LYS A CA 1
ATOM 1121 C C . LYS A 1 146 ? -17.565 -6.316 15.144 1.00 86.69 146 LYS A C 1
ATOM 1123 O O . LYS A 1 146 ? -16.448 -6.246 14.641 1.00 86.69 146 LYS A O 1
ATOM 1128 N N . GLU A 1 147 ? -18.137 -7.471 15.478 1.00 85.31 147 GLU A N 1
ATOM 1129 C CA . GLU A 1 147 ? -17.467 -8.780 15.400 1.00 85.31 147 GLU A CA 1
ATOM 1130 C C . GLU A 1 147 ? -16.915 -9.098 14.004 1.00 85.31 147 GLU A C 1
ATOM 1132 O O . GLU A 1 147 ? -15.788 -9.556 13.894 1.00 85.31 147 GLU A O 1
ATOM 1137 N N . VAL A 1 148 ? -17.613 -8.726 12.924 1.00 87.12 148 VAL A N 1
ATOM 1138 C CA . VAL A 1 148 ? -17.098 -8.947 11.557 1.00 87.12 148 VAL A CA 1
ATOM 1139 C C . VAL A 1 148 ? -15.743 -8.273 11.306 1.00 87.12 148 VAL A C 1
ATOM 1141 O O . VAL A 1 148 ? -14.918 -8.797 10.568 1.00 87.12 148 VAL A O 1
ATOM 1144 N N . LEU A 1 149 ? -15.491 -7.109 11.915 1.00 88.00 149 LEU A N 1
ATOM 1145 C CA . LEU A 1 149 ? -14.206 -6.424 11.783 1.00 88.00 149 LEU A CA 1
ATOM 1146 C C . LEU A 1 149 ? -13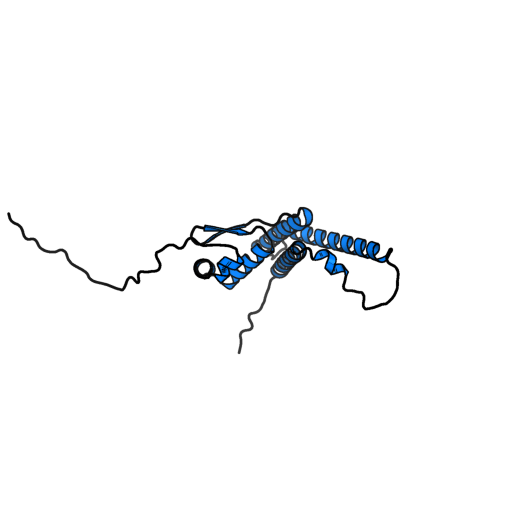.135 -7.076 12.662 1.00 88.00 149 LEU A C 1
ATOM 1148 O O . LEU A 1 149 ? -11.965 -7.078 12.296 1.00 88.00 149 LEU A O 1
ATOM 1152 N N . HIS A 1 150 ? -13.535 -7.650 13.793 1.00 89.38 150 HIS A N 1
ATOM 1153 C CA . HIS A 1 150 ? -12.648 -8.432 14.648 1.00 89.38 150 HIS A CA 1
ATOM 1154 C C . HIS A 1 150 ? -12.169 -9.683 13.913 1.00 89.38 150 HIS A C 1
ATOM 1156 O O . HIS A 1 150 ? -10.971 -9.945 13.886 1.00 89.38 150 HIS A O 1
ATOM 1162 N N . ASP A 1 151 ? -13.084 -10.386 13.245 1.00 86.75 151 ASP A N 1
ATOM 1163 C CA . ASP A 1 151 ? -12.786 -11.604 12.494 1.00 86.75 151 ASP A CA 1
ATOM 1164 C C . ASP A 1 151 ? -11.855 -11.337 11.305 1.00 86.75 151 ASP A C 1
ATOM 1166 O O . ASP A 1 151 ? -10.904 -12.085 11.096 1.00 86.75 151 ASP A O 1
ATOM 1170 N N . ILE A 1 152 ? -12.082 -10.245 10.558 1.00 86.38 152 ILE A N 1
ATOM 1171 C CA . ILE A 1 152 ? -11.235 -9.856 9.414 1.00 86.38 152 ILE A CA 1
ATOM 1172 C C . ILE A 1 152 ? -9.769 -9.666 9.830 1.00 86.38 152 ILE A C 1
ATOM 1174 O O . ILE A 1 152 ? -8.872 -10.042 9.082 1.00 86.38 152 ILE A O 1
ATOM 1178 N N . PHE A 1 153 ? -9.524 -9.092 11.011 1.00 86.19 153 PHE A N 1
ATOM 1179 C CA . PHE A 1 153 ? -8.176 -8.760 11.484 1.00 86.19 153 PHE A CA 1
ATOM 1180 C C . PHE A 1 153 ? -7.647 -9.693 12.583 1.00 86.19 153 PHE A C 1
ATOM 1182 O O . PHE A 1 153 ? -6.583 -9.429 13.137 1.00 86.19 153 PHE A O 1
ATOM 1189 N N . GLY A 1 154 ? -8.396 -10.733 12.968 1.00 83.38 154 GLY A N 1
ATOM 1190 C CA . GLY A 1 154 ? -8.084 -11.540 14.155 1.00 83.38 154 GLY A CA 1
ATOM 1191 C C . GLY A 1 154 ? -7.943 -10.705 15.439 1.00 83.38 154 GLY A C 1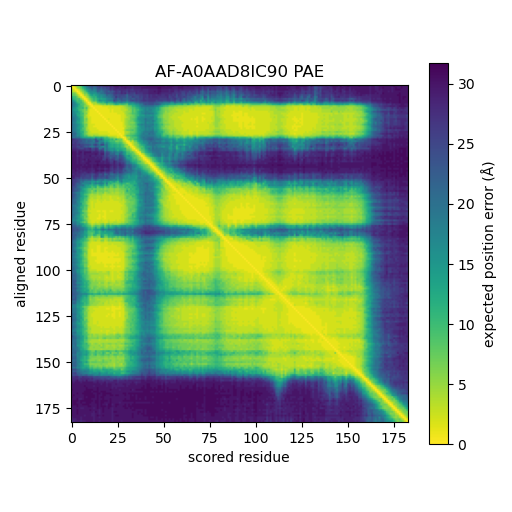
ATOM 1192 O O . GLY A 1 154 ? -7.191 -11.064 16.344 1.00 83.38 154 GLY A O 1
ATOM 1193 N N . PHE A 1 155 ? -8.623 -9.560 15.512 1.00 83.38 155 PHE A N 1
ATOM 1194 C CA . PHE A 1 155 ? -8.424 -8.531 16.529 1.00 83.38 155 PHE A CA 1
ATOM 1195 C C . PHE A 1 155 ? -9.567 -8.525 17.537 1.00 83.38 155 PHE A C 1
ATOM 1197 O O . PHE A 1 155 ? -10.711 -8.313 17.163 1.00 83.38 155 PHE A O 1
ATOM 1204 N N . THR A 1 156 ? -9.274 -8.669 18.830 1.00 79.12 156 THR A N 1
ATOM 1205 C CA . THR A 1 156 ? -10.296 -8.551 19.882 1.00 79.12 156 THR A CA 1
ATOM 1206 C C . THR A 1 156 ? -10.059 -7.290 20.714 1.00 79.12 156 THR A C 1
ATOM 1208 O O . THR A 1 156 ? -9.098 -7.247 21.486 1.00 79.12 156 THR A O 1
ATOM 1211 N N . PRO A 1 157 ? -10.919 -6.263 20.619 1.00 77.19 157 PRO A N 1
ATOM 1212 C CA . PRO A 1 157 ? -10.789 -5.075 21.449 1.00 77.19 157 PRO A CA 1
ATOM 1213 C C . PRO A 1 157 ? -11.066 -5.418 22.914 1.00 77.19 157 PRO A C 1
ATOM 1215 O O . PRO A 1 157 ? -11.997 -6.165 23.238 1.00 77.19 157 PRO A O 1
ATOM 1218 N N . LYS A 1 158 ? -10.323 -4.800 23.838 1.00 72.75 158 LYS A N 1
ATOM 1219 C CA . LYS A 1 158 ? -10.714 -4.804 25.251 1.00 72.75 158 LYS A CA 1
ATOM 1220 C C . LYS A 1 158 ? -12.043 -4.063 25.390 1.00 72.75 158 LYS A C 1
ATOM 1222 O O . LYS A 1 158 ? -12.106 -2.840 25.255 1.00 72.75 158 LYS A O 1
ATOM 1227 N N . ARG A 1 159 ? -13.127 -4.798 25.663 1.00 64.81 159 ARG A N 1
ATOM 1228 C CA . ARG A 1 159 ? -14.407 -4.181 26.027 1.00 64.81 159 ARG A CA 1
ATOM 1229 C C . ARG A 1 159 ? -14.222 -3.454 27.354 1.00 64.81 159 ARG A C 1
ATOM 1231 O O . ARG A 1 159 ? -14.121 -4.086 28.402 1.00 64.81 159 ARG A O 1
ATOM 1238 N N . ASN A 1 160 ? -14.228 -2.126 27.324 1.00 55.47 160 ASN A N 1
ATOM 1239 C CA . ASN A 1 160 ? -14.505 -1.368 28.534 1.00 55.47 160 ASN A CA 1
ATOM 1240 C C . ASN A 1 160 ? -15.973 -1.632 28.892 1.00 55.47 160 ASN A C 1
ATOM 1242 O O . ASN A 1 160 ? -16.875 -1.244 28.151 1.00 55.47 160 ASN A O 1
ATOM 1246 N N . LEU A 1 161 ? -16.201 -2.316 30.011 1.00 46.91 161 LEU A N 1
ATOM 1247 C CA . LEU A 1 161 ? -17.497 -2.617 30.636 1.00 46.91 161 LEU A CA 1
ATOM 1248 C C . LEU A 1 161 ? -18.265 -1.347 31.086 1.00 46.91 161 LEU A C 1
ATOM 1250 O O . LEU A 1 161 ? -18.758 -1.285 32.203 1.00 46.91 161 LEU A O 1
ATOM 1254 N N . LEU A 1 162 ? -18.353 -0.298 30.259 1.00 47.94 162 LEU A N 1
ATOM 1255 C CA . LEU A 1 162 ? -18.934 0.998 30.646 1.00 47.94 162 LEU A CA 1
ATOM 1256 C C . LEU A 1 162 ? -19.923 1.602 29.635 1.00 47.94 162 LEU A C 1
ATOM 1258 O O . LEU A 1 162 ? -20.298 2.761 29.773 1.00 47.94 162 LEU A O 1
ATOM 1262 N N . SER A 1 163 ? -20.427 0.838 28.662 1.00 45.44 163 SER A N 1
ATOM 1263 C CA . SER A 1 163 ? -21.559 1.282 27.820 1.00 45.44 163 SER A CA 1
ATOM 1264 C C . SER A 1 163 ? -22.874 0.652 28.274 1.00 45.44 163 SER A C 1
ATOM 1266 O O . SER A 1 163 ? -23.544 -0.049 27.524 1.00 45.44 163 SER A O 1
ATOM 1268 N N . GLY A 1 164 ? -23.219 0.881 29.541 1.00 42.81 164 GLY A N 1
ATOM 1269 C CA . GLY A 1 164 ? -24.411 0.326 30.179 1.00 42.81 164 GLY A CA 1
ATOM 1270 C C . GLY A 1 164 ? -24.911 1.169 31.348 1.00 42.81 164 GLY A C 1
ATOM 1271 O O . GLY A 1 164 ? -25.338 0.631 32.360 1.00 42.81 164 GLY A O 1
ATOM 1272 N N . THR A 1 165 ? -24.835 2.496 31.265 1.00 35.84 165 THR A N 1
ATOM 1273 C CA . THR A 1 165 ? -25.649 3.350 32.137 1.00 35.84 165 THR A CA 1
ATOM 1274 C C . THR A 1 165 ? -26.071 4.567 31.338 1.00 35.84 165 THR A C 1
ATOM 1276 O O . THR A 1 165 ? -25.303 5.505 31.134 1.00 35.84 165 THR A O 1
ATOM 1279 N N . GLN A 1 166 ? -27.309 4.530 30.846 1.00 41.75 166 GLN A N 1
ATOM 1280 C CA . GLN A 1 166 ? -28.024 5.736 30.461 1.00 41.75 166 GLN A CA 1
ATOM 1281 C C . GLN A 1 166 ? -28.042 6.650 31.688 1.00 41.75 166 GLN A C 1
ATOM 1283 O O . GLN A 1 166 ? -28.809 6.429 32.623 1.00 41.75 166 GLN A O 1
ATOM 1288 N N . LYS A 1 167 ? -27.163 7.652 31.727 1.00 35.47 167 LYS A N 1
ATOM 1289 C CA . LYS A 1 167 ? -27.268 8.716 32.719 1.00 35.47 167 LYS A CA 1
ATOM 1290 C C . LYS A 1 167 ? -28.355 9.659 32.217 1.00 35.47 167 LYS A C 1
ATOM 1292 O O . LYS A 1 167 ? -28.106 10.545 31.403 1.00 35.47 167 LYS A O 1
ATOM 1297 N N . LEU A 1 168 ? -29.581 9.347 32.627 1.00 33.06 168 LEU A N 1
ATOM 1298 C CA . LEU A 1 168 ? -30.745 10.199 32.461 1.00 33.06 168 LEU A CA 1
ATOM 1299 C C . LEU A 1 168 ? -30.455 11.581 33.058 1.00 33.06 168 LEU A C 1
ATOM 1301 O O . LEU A 1 168 ? -29.800 11.718 34.091 1.00 33.06 168 LEU A O 1
ATOM 1305 N N . SER A 1 169 ? -30.945 12.583 32.335 1.00 46.16 169 SER A N 1
ATOM 1306 C CA . SER A 1 169 ? -31.085 13.977 32.739 1.00 46.16 169 SER A CA 1
ATOM 1307 C C . SER A 1 169 ? -31.607 14.113 34.172 1.00 46.16 169 SER A C 1
ATOM 1309 O O . SER A 1 169 ? -32.537 13.413 34.563 1.00 46.16 169 SER A O 1
ATOM 1311 N N . GLY A 1 170 ? -31.036 15.054 34.921 1.00 33.38 170 GLY A N 1
ATOM 1312 C CA . GLY A 1 170 ? -31.465 15.398 36.270 1.00 33.38 170 GLY A CA 1
ATOM 1313 C C . GLY A 1 170 ? -30.816 16.699 36.712 1.00 33.38 170 GLY A C 1
ATOM 1314 O O . GLY A 1 170 ? -29.887 16.709 37.513 1.00 33.38 170 GLY A O 1
ATOM 1315 N N . THR A 1 171 ? -31.262 17.807 36.126 1.00 43.75 171 THR A N 1
ATOM 1316 C CA . THR A 1 171 ? -31.170 19.116 36.768 1.00 43.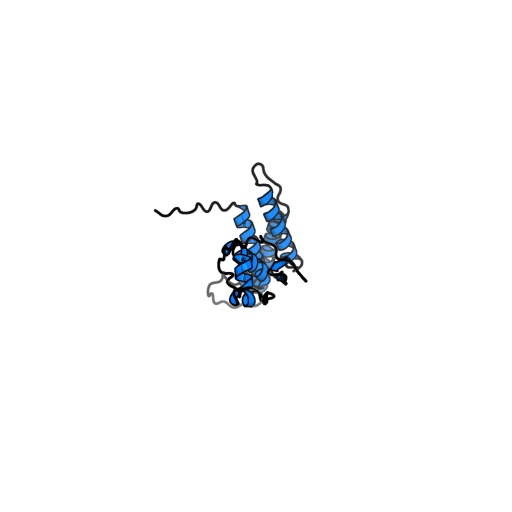75 171 THR A CA 1
ATOM 1317 C C . THR A 1 171 ? -31.912 19.048 38.095 1.00 43.75 171 THR A C 1
ATOM 1319 O O . THR A 1 171 ? -33.134 18.983 38.074 1.00 43.75 171 THR A O 1
ATOM 1322 N N . GLU A 1 172 ? -31.214 19.123 39.222 1.00 36.16 172 GLU A N 1
ATOM 1323 C CA . GLU A 1 172 ? -31.823 19.621 40.454 1.00 36.16 172 GLU A CA 1
ATOM 1324 C C . GLU A 1 172 ? -30.756 20.186 41.391 1.00 36.16 172 GLU A C 1
ATOM 1326 O O . GLU A 1 172 ? -29.838 19.510 41.853 1.00 36.16 172 GLU A O 1
ATOM 1331 N N . LYS A 1 173 ? -30.872 21.499 41.593 1.00 44.84 173 LYS A N 1
ATOM 1332 C CA . LYS A 1 173 ? -30.199 22.269 42.630 1.00 44.84 173 LYS A CA 1
ATOM 1333 C C . LYS A 1 173 ? -30.756 21.800 43.971 1.00 44.84 173 LYS A C 1
ATOM 1335 O O . LYS A 1 173 ? -31.962 21.905 44.167 1.00 44.84 173 LYS A O 1
ATOM 1340 N N . ILE A 1 174 ? -29.902 21.405 44.909 1.00 44.97 174 ILE A N 1
ATOM 1341 C CA . ILE A 1 174 ? -30.255 21.469 46.328 1.00 44.97 174 ILE A CA 1
ATOM 1342 C C . ILE A 1 174 ? -29.244 22.383 47.006 1.00 44.97 174 ILE A C 1
ATOM 1344 O O . ILE A 1 174 ? -28.052 22.105 47.108 1.00 44.97 174 ILE A O 1
ATOM 1348 N N . VAL A 1 175 ? -29.788 23.544 47.346 1.00 38.22 175 VAL A N 1
ATOM 1349 C CA . VAL A 1 175 ? -29.264 24.591 48.206 1.00 38.22 175 VAL A CA 1
ATOM 1350 C C . VAL A 1 175 ? -28.998 23.971 49.576 1.00 38.22 175 VAL A C 1
ATOM 1352 O O . VAL A 1 175 ? -29.922 23.439 50.182 1.00 38.22 175 VAL A O 1
ATOM 1355 N N . TYR A 1 176 ? -27.760 24.029 50.062 1.00 36.47 176 TYR A N 1
ATOM 1356 C CA . TYR A 1 176 ? -27.506 23.863 51.489 1.00 36.47 176 TYR A CA 1
ATOM 1357 C C . TYR A 1 176 ? -27.616 25.243 52.120 1.00 36.47 176 TYR A C 1
ATOM 1359 O O . TYR A 1 176 ? -26.691 26.048 52.033 1.00 36.47 176 TYR A O 1
ATOM 1367 N N . ASP A 1 177 ? -28.785 25.506 52.689 1.00 37.09 177 ASP A N 1
ATOM 1368 C CA . ASP A 1 177 ? -28.995 26.563 53.663 1.00 37.09 177 ASP A CA 1
ATOM 1369 C C . ASP A 1 177 ? -29.708 25.968 54.882 1.00 37.09 177 ASP A C 1
ATOM 1371 O O . ASP A 1 177 ? -30.527 25.054 54.750 1.00 37.09 177 ASP A O 1
ATOM 1375 N N . CYS A 1 178 ? -29.374 26.554 56.028 1.00 36.25 178 CYS A N 1
ATOM 1376 C CA . CYS A 1 178 ? -29.911 26.391 57.374 1.00 36.25 178 CYS A CA 1
ATOM 1377 C C . CYS A 1 178 ? -29.401 25.207 58.215 1.00 36.25 178 CYS A C 1
ATOM 1379 O O . CYS A 1 178 ? -29.864 24.071 58.133 1.00 36.25 178 CYS A O 1
ATOM 1381 N N . ASP A 1 179 ? -28.444 25.552 59.084 1.00 41.62 179 ASP A N 1
ATOM 1382 C CA . ASP A 1 179 ? -28.631 25.587 60.543 1.00 41.62 179 ASP A CA 1
ATOM 1383 C C . ASP A 1 179 ? -29.721 24.683 61.130 1.00 41.62 179 ASP A C 1
ATOM 1385 O O . ASP A 1 179 ? -30.903 24.869 60.860 1.00 41.62 179 ASP A O 1
ATOM 1389 N N . MET A 1 180 ? -29.320 23.836 62.080 1.00 41.50 180 MET A N 1
ATOM 1390 C CA . MET A 1 180 ? -29.942 23.762 63.407 1.00 41.50 180 MET A CA 1
ATOM 1391 C C . MET A 1 180 ? -28.985 23.054 64.373 1.00 41.50 180 MET A C 1
ATOM 1393 O O . MET A 1 180 ? -28.462 21.980 64.081 1.00 41.50 180 MET A O 1
ATOM 1397 N N . GLY A 1 181 ? -28.734 23.700 65.511 1.00 38.69 181 GLY A N 1
ATOM 1398 C CA . GLY A 1 181 ? -27.805 23.248 66.535 1.00 38.69 181 GLY A CA 1
ATOM 1399 C C . GLY A 1 181 ? -28.376 22.283 67.576 1.00 38.69 181 GLY A C 1
ATOM 1400 O O . GLY A 1 181 ? -29.445 21.700 67.419 1.00 38.69 181 GLY A O 1
ATOM 1401 N N . SER A 1 182 ? -27.612 22.230 68.670 1.00 36.66 182 SER A N 1
ATOM 1402 C CA . SER A 1 182 ? -27.882 21.624 69.978 1.00 36.66 182 SER A CA 1
ATOM 1403 C C . SER A 1 182 ? -27.716 20.107 70.085 1.00 36.66 182 SER A C 1
ATOM 1405 O O . SER A 1 182 ? -28.591 19.331 69.716 1.00 36.66 182 SER A O 1
ATOM 1407 N N . SER A 1 183 ? -26.639 19.703 70.767 1.00 39.81 183 SER A N 1
ATOM 1408 C CA . SER A 1 183 ? -26.770 19.281 72.167 1.00 39.81 183 SER A CA 1
ATOM 1409 C C . SER A 1 183 ? -25.478 19.501 72.946 1.00 39.81 183 SER A C 1
ATOM 1411 O O . SER A 1 183 ? -24.401 19.461 72.313 1.00 39.81 183 SER A O 1
#

InterPro domains:
  IPR007701 Interferon-related developmental regulator, N-terminal [PF05004] (8-101)
  IPR039777 Interferon-related developmental regulator [PTHR12354] (9-164)

Organism: NCBI:txid360622

Secondary structure (DSSP, 8-state):
----------HHHHHHHHHHHHHHHHHTTGGGGGGSSS--S-----STTHHHHHHHHHHHHHHHHHHHHHHHHSPPPPTT--HHHHHHHHHHHHHHHHHHHH-PPPPEEEEETTEEEEE-SHHHHHHHHHHHHHHGGGHHHHHHH-HHHHHHHT------TTS--------------------

pLDDT: mean 75.36, std 20.55, range [33.06, 97.44]

Nearest PDB structures (foldseek):
  6xu6-assembly1_DA  TM=8.334E-01  e=4.354E-07  Drosophila melanogaster
  6mtc-assembly1_v  TM=8.096E-01  e=1.454E-05  Oryctolagus cuniculus
  1wr6-assembly3_C  TM=3.931E-01  e=8.574E-01  Homo sapiens
  1wr6-assembly4_D  TM=3.417E-01  e=1.019E+00  Homo sapiens
  1yd8-assembly2_G  TM=3.562E-01  e=1.811E+00  Homo sapiens